Protein AF-A0AA85JUG8-F1 (afdb_monomer_lite)

Sequence (242 aa):
MSGLEALDYQYRSLQIYKMEQIIGRMNSRKSGIIHEFQTDPFLHYAFKGSVFVSWLEENIPTTDEEEAMHLANLFLFYGYIFRLTKSHRSCFQMNKNHWYRFQAPFYWISKISKPDDIDYAVYLMKRSFKKGGFDEDDPEERIFKELSKSLADKWKIIELQAAEQIHLERKRDEADRNILNLQEQAFWRIHRPPKKEKYKLTDPPPRHFSHKQVQIRQEQMRNKKLEKEKLLHGEQYFYLGY

InterPro domains:
  IPR000591 DEP domain [PF00610] (44-102)
  IPR000591 DEP domain [PS50186] (46-111)
  IPR036388 Winged helix-like DNA-binding domain superfamily [G3DSA:1.10.10.10] (5-109)
  IPR036390 Winged helix DNA-binding domain superfamily [SSF46785] (16-120)
  IPR040759 Regulator of G-protein signalling, DHEX domain [PF18148] (105-195)
  IPR047016 Regulator of G protein signaling 6/7/9/11 [PTHR45746] (12-222)
  IPR047017 Regulator of G-protein signalling 6/7/9/11, DHEX domain superfamily [G3DSA:1.10.1240.60] (111-210)

Structure (mmCIF, N/CA/C/O backbone):
data_AF-A0AA85JUG8-F1
#
_entry.id   AF-A0AA85JUG8-F1
#
loop_
_atom_site.group_PDB
_atom_site.id
_atom_site.type_symbol
_atom_site.label_atom_id
_atom_site.label_alt_id
_atom_site.label_comp_id
_atom_site.label_asym_id
_atom_site.label_entity_id
_atom_site.label_seq_id
_atom_site.pdbx_PDB_ins_code
_atom_site.Cartn_x
_atom_site.Cartn_y
_atom_site.Cartn_z
_atom_site.occupancy
_atom_site.B_iso_or_equiv
_atom_site.auth_seq_id
_atom_site.auth_comp_id
_atom_site.auth_asym_id
_atom_site.auth_atom_id
_atom_site.pdbx_PDB_model_num
ATOM 1 N N . MET A 1 1 ? 15.039 -26.037 8.879 1.00 51.75 1 MET A N 1
ATOM 2 C CA . MET A 1 1 ? 14.418 -24.931 9.633 1.00 51.75 1 MET A CA 1
ATOM 3 C C . MET A 1 1 ? 14.440 -25.305 11.100 1.00 51.75 1 MET A C 1
ATOM 5 O O . MET A 1 1 ? 14.013 -26.407 11.429 1.00 51.75 1 MET A O 1
ATOM 9 N N . SER A 1 2 ? 15.008 -24.461 11.954 1.00 64.75 2 SER A N 1
ATOM 10 C CA . SER A 1 2 ? 15.014 -24.696 13.405 1.00 64.75 2 SER A CA 1
ATOM 11 C C . SER A 1 2 ? 13.592 -24.584 13.981 1.00 64.75 2 SER A C 1
ATOM 13 O O . SER A 1 2 ? 12.718 -23.961 13.375 1.00 64.75 2 SER A O 1
ATOM 15 N N . GLY A 1 3 ? 13.337 -25.156 15.164 1.00 54.94 3 GLY A N 1
ATOM 16 C CA . GLY A 1 3 ? 12.014 -25.075 15.806 1.00 54.94 3 GLY A CA 1
ATOM 17 C C . GLY A 1 3 ? 11.530 -23.635 16.049 1.00 54.94 3 GLY A C 1
ATOM 18 O O . GLY A 1 3 ? 10.336 -23.362 15.956 1.00 54.94 3 GLY A O 1
ATOM 19 N N . LEU A 1 4 ? 12.455 -22.697 16.278 1.00 47.41 4 LEU A N 1
ATOM 20 C CA . LEU A 1 4 ? 12.167 -21.267 16.443 1.00 47.41 4 LEU A CA 1
ATOM 21 C C . LEU A 1 4 ? 11.740 -20.591 15.130 1.00 47.41 4 LEU A C 1
ATOM 23 O O . LEU A 1 4 ? 10.827 -19.769 15.141 1.00 47.41 4 LEU A O 1
ATOM 27 N N . GLU A 1 5 ? 12.344 -20.964 13.999 1.00 50.38 5 GLU A N 1
ATOM 28 C CA . GLU A 1 5 ? 11.964 -20.451 12.671 1.00 50.38 5 GLU A CA 1
ATOM 29 C C . GLU A 1 5 ? 10.575 -20.937 12.244 1.00 50.38 5 GLU A C 1
ATOM 31 O O . GLU A 1 5 ? 9.801 -20.178 11.663 1.00 50.38 5 GLU A O 1
ATOM 36 N N . ALA A 1 6 ? 10.235 -22.191 12.557 1.00 48.06 6 ALA A N 1
ATOM 37 C CA . ALA A 1 6 ? 8.914 -22.749 12.275 1.00 48.06 6 ALA A CA 1
ATOM 38 C C . ALA A 1 6 ? 7.812 -22.049 13.091 1.00 48.06 6 ALA A C 1
ATOM 40 O O . ALA A 1 6 ? 6.757 -21.709 12.552 1.00 48.06 6 ALA A O 1
ATOM 41 N N . LEU A 1 7 ? 8.083 -21.774 14.372 1.00 53.06 7 LEU A N 1
ATOM 42 C CA . LEU A 1 7 ? 7.195 -20.997 15.236 1.00 53.06 7 LEU A CA 1
ATOM 43 C C . LEU A 1 7 ? 7.017 -19.564 14.715 1.00 53.06 7 LEU A C 1
ATOM 45 O O . LEU A 1 7 ? 5.879 -19.118 14.587 1.00 53.06 7 LEU A O 1
ATOM 49 N N . ASP A 1 8 ? 8.096 -18.850 14.371 1.00 57.38 8 ASP A N 1
ATOM 50 C CA . ASP A 1 8 ? 8.002 -17.474 13.846 1.00 57.38 8 ASP A CA 1
ATOM 51 C C . ASP A 1 8 ? 7.179 -17.417 12.550 1.00 57.38 8 ASP A C 1
ATOM 53 O O . ASP A 1 8 ? 6.298 -16.567 12.404 1.00 57.38 8 ASP A O 1
ATOM 57 N N . TYR A 1 9 ? 7.379 -18.380 11.647 1.00 60.31 9 TYR A N 1
ATOM 58 C CA . TYR A 1 9 ? 6.596 -18.495 10.418 1.00 60.31 9 TYR A CA 1
ATOM 59 C C . TYR A 1 9 ? 5.101 -18.722 10.696 1.00 60.31 9 TYR A C 1
ATOM 61 O O . TYR A 1 9 ? 4.242 -18.050 10.116 1.00 60.31 9 TYR A O 1
ATOM 69 N N . GLN A 1 10 ? 4.774 -19.617 11.632 1.00 57.56 10 GLN A N 1
ATOM 70 C CA . GLN A 1 10 ? 3.394 -19.885 12.036 1.00 57.56 10 GLN A CA 1
ATOM 71 C C . GLN A 1 10 ? 2.733 -18.652 12.678 1.00 57.56 10 GLN A C 1
ATOM 73 O O . GLN A 1 10 ? 1.579 -18.339 12.372 1.00 57.56 10 GLN A O 1
ATOM 78 N N . TYR A 1 11 ? 3.454 -17.914 13.528 1.00 61.00 11 TYR A N 1
ATOM 79 C CA . TYR A 1 11 ? 2.946 -16.684 14.144 1.00 61.00 11 TYR A CA 1
ATOM 80 C C . TYR A 1 11 ? 2.722 -15.567 13.123 1.00 61.00 11 TYR A C 1
ATOM 82 O O . TYR A 1 11 ? 1.683 -14.906 13.186 1.00 61.00 11 TYR A O 1
ATOM 90 N N . ARG A 1 12 ? 3.635 -15.381 12.161 1.00 67.56 12 ARG A N 1
ATOM 91 C CA . ARG A 1 12 ? 3.451 -14.418 11.061 1.00 67.56 12 ARG A CA 1
ATOM 92 C C . ARG A 1 12 ? 2.228 -14.769 10.219 1.00 67.56 12 ARG A C 1
ATOM 94 O O . ARG A 1 12 ? 1.411 -13.894 9.954 1.00 67.56 12 ARG A O 1
ATOM 101 N N . SER A 1 13 ? 2.054 -16.044 9.873 1.00 74.38 13 SER A N 1
ATOM 102 C CA . SER A 1 13 ? 0.880 -16.525 9.132 1.00 74.38 13 SER A CA 1
ATOM 103 C C . SER A 1 13 ? -0.433 -16.229 9.873 1.00 74.38 13 SER A C 1
ATOM 105 O O . SER A 1 13 ? -1.369 -15.667 9.301 1.00 74.38 13 SER A O 1
ATOM 107 N N . LEU A 1 14 ? -0.484 -16.494 11.185 1.00 79.94 14 LEU A N 1
ATOM 108 C CA . LEU A 1 14 ? -1.666 -16.204 12.000 1.00 79.94 14 LEU A CA 1
ATOM 109 C C . LEU A 1 14 ? -1.941 -14.698 12.134 1.00 79.94 14 LEU A C 1
ATOM 111 O O . LEU A 1 14 ? -3.101 -14.282 12.127 1.00 79.94 14 LEU A O 1
ATOM 115 N N . GLN A 1 15 ? -0.898 -13.880 12.287 1.00 83.12 15 GLN A N 1
ATOM 116 C CA . GLN A 1 15 ? -1.026 -12.424 12.363 1.00 83.12 15 GLN A CA 1
ATOM 117 C C . GLN A 1 15 ? -1.603 -11.856 11.064 1.00 83.12 15 GLN A C 1
ATOM 119 O O . GLN A 1 15 ? -2.571 -11.099 11.119 1.00 83.12 15 GLN A O 1
ATOM 124 N N . ILE A 1 16 ? -1.048 -12.260 9.917 1.00 86.88 16 ILE A N 1
ATOM 125 C CA . ILE A 1 16 ? -1.515 -11.875 8.579 1.00 86.88 16 ILE A CA 1
ATOM 126 C C . ILE A 1 16 ? -2.995 -12.216 8.427 1.00 86.88 16 ILE A C 1
ATOM 128 O O . ILE A 1 16 ? -3.807 -11.331 8.163 1.00 86.88 16 ILE A O 1
ATOM 132 N N . TYR A 1 17 ? -3.364 -13.465 8.718 1.00 88.06 17 TYR A N 1
ATOM 133 C CA . TYR A 1 17 ? -4.751 -13.912 8.647 1.00 88.06 17 TYR A CA 1
ATOM 134 C C . TYR A 1 17 ? -5.687 -13.048 9.505 1.00 88.06 17 TYR A C 1
ATOM 136 O O . TYR A 1 17 ? -6.729 -12.599 9.034 1.00 88.06 17 TYR A O 1
ATOM 144 N N . LYS A 1 18 ? -5.315 -12.760 10.760 1.00 91.25 18 LYS A N 1
ATOM 145 C CA . LYS A 1 18 ? -6.135 -11.928 11.657 1.00 91.25 18 LYS A CA 1
ATOM 146 C C . LYS A 1 18 ? -6.302 -10.499 11.145 1.00 91.25 18 LYS A C 1
ATOM 148 O O . LYS A 1 18 ? -7.406 -9.965 11.225 1.00 91.25 18 LYS A O 1
ATOM 153 N N . MET A 1 19 ? -5.237 -9.885 10.630 1.00 93.75 19 MET A N 1
ATOM 154 C CA . MET A 1 19 ? -5.303 -8.534 10.067 1.00 93.75 19 MET A CA 1
ATOM 155 C C . MET A 1 19 ? -6.231 -8.487 8.850 1.00 93.75 19 MET A C 1
ATOM 157 O O . MET A 1 19 ? -7.082 -7.605 8.769 1.00 93.75 19 MET A O 1
ATOM 161 N N . GLU A 1 20 ? -6.148 -9.469 7.956 1.00 94.50 20 GLU A N 1
ATOM 162 C CA . GLU A 1 20 ? -7.023 -9.552 6.782 1.00 94.50 20 GLU A CA 1
ATOM 163 C C . GLU A 1 20 ? -8.495 -9.754 7.156 1.00 94.50 20 GLU A C 1
ATOM 165 O O . GLU A 1 20 ? -9.371 -9.121 6.569 1.00 94.50 20 GLU A O 1
ATOM 170 N N . GLN A 1 21 ? -8.788 -10.560 8.183 1.00 94.12 21 GLN A N 1
ATOM 171 C CA . GLN A 1 21 ? -10.153 -10.703 8.708 1.00 94.12 21 GLN A CA 1
ATOM 172 C C . GLN A 1 21 ? -10.697 -9.380 9.264 1.00 94.12 21 GLN A C 1
ATOM 174 O O . GLN A 1 21 ? -11.866 -9.049 9.053 1.00 94.12 21 GLN A O 1
ATOM 179 N N . ILE A 1 22 ? -9.859 -8.595 9.947 1.00 95.62 22 ILE A N 1
ATOM 180 C CA . ILE A 1 22 ? -10.236 -7.264 10.440 1.00 95.62 22 ILE A CA 1
ATOM 181 C C . ILE A 1 22 ? -10.543 -6.325 9.268 1.00 95.62 22 ILE A C 1
ATOM 183 O O . ILE A 1 22 ? -11.596 -5.693 9.270 1.00 95.62 22 ILE A O 1
ATOM 187 N N . ILE A 1 23 ? -9.693 -6.285 8.238 1.00 95.38 23 ILE A N 1
ATOM 188 C CA . ILE A 1 23 ? -9.939 -5.491 7.021 1.00 95.38 23 ILE A CA 1
ATOM 189 C C . ILE A 1 23 ? -11.222 -5.943 6.314 1.00 95.38 23 ILE A C 1
ATOM 191 O O . ILE A 1 23 ? -11.992 -5.113 5.829 1.00 95.38 23 ILE A O 1
ATOM 195 N N . GLY A 1 24 ? -11.502 -7.247 6.291 1.00 93.94 24 GLY A N 1
ATOM 196 C CA . GLY A 1 24 ? -12.763 -7.792 5.788 1.00 93.94 24 GLY A CA 1
ATOM 197 C C . GLY A 1 24 ? -13.976 -7.256 6.554 1.00 93.94 24 GLY A C 1
ATOM 198 O O . GLY A 1 24 ? -14.947 -6.817 5.939 1.00 93.94 24 GLY A O 1
ATOM 199 N N . ARG A 1 25 ? -13.903 -7.207 7.891 1.00 95.44 25 ARG A N 1
ATOM 200 C CA . ARG A 1 25 ? -14.948 -6.601 8.737 1.00 95.44 25 ARG A CA 1
ATOM 201 C C . ARG A 1 25 ? -15.085 -5.098 8.495 1.00 95.44 25 ARG A C 1
ATOM 203 O O . ARG A 1 25 ? -16.211 -4.613 8.427 1.00 95.44 25 ARG A O 1
ATOM 210 N N . MET A 1 26 ? -13.977 -4.382 8.321 1.00 95.12 26 MET A N 1
ATOM 211 C CA . MET A 1 26 ? -13.979 -2.945 8.027 1.00 95.12 26 MET A CA 1
ATOM 212 C C . MET A 1 26 ? -14.581 -2.612 6.654 1.00 95.12 26 MET A C 1
ATOM 214 O O . MET A 1 26 ? -15.142 -1.537 6.494 1.00 95.12 26 MET A O 1
ATOM 218 N N . ASN A 1 27 ? -14.521 -3.525 5.681 1.00 91.62 27 ASN A N 1
ATOM 219 C CA . ASN A 1 27 ? -15.162 -3.359 4.368 1.00 91.62 27 ASN A CA 1
ATOM 220 C C . ASN A 1 27 ? -16.636 -3.822 4.337 1.00 91.62 27 ASN A C 1
ATOM 222 O O . ASN A 1 27 ? -17.282 -3.791 3.286 1.00 91.62 27 ASN A O 1
ATOM 226 N N . SER A 1 28 ? -17.193 -4.273 5.467 1.00 91.81 28 SER A N 1
ATOM 227 C CA . SER A 1 28 ? -18.599 -4.679 5.563 1.00 91.81 28 SER A CA 1
ATOM 228 C C . SER A 1 28 ? -19.536 -3.498 5.310 1.00 91.81 28 SER A C 1
ATOM 230 O O . SER A 1 28 ? -19.463 -2.482 5.992 1.00 91.81 28 SER A O 1
ATOM 232 N N . ARG A 1 29 ? -20.520 -3.661 4.417 1.00 85.94 29 ARG A N 1
ATOM 233 C CA . ARG A 1 29 ? -21.542 -2.624 4.165 1.00 85.94 29 ARG A CA 1
ATOM 234 C C . ARG A 1 29 ? -22.438 -2.323 5.373 1.00 85.94 29 ARG A C 1
ATOM 236 O O . ARG A 1 29 ? -23.102 -1.297 5.380 1.00 85.94 29 ARG A O 1
ATOM 243 N N . LYS A 1 30 ? -22.515 -3.237 6.348 1.00 85.69 30 LYS A N 1
ATOM 244 C CA . LYS A 1 30 ? -23.415 -3.118 7.511 1.00 85.69 30 LYS A CA 1
ATOM 245 C C . LYS A 1 30 ? -22.718 -2.602 8.767 1.00 85.69 30 LYS A C 1
ATOM 247 O O . LYS A 1 30 ? -23.346 -1.929 9.568 1.00 85.69 30 LYS A O 1
ATOM 252 N N . SER A 1 31 ? -21.456 -2.976 8.958 1.00 88.12 31 SER A N 1
ATOM 253 C CA . SER A 1 31 ? -20.720 -2.779 10.218 1.00 88.12 31 SER A CA 1
ATOM 254 C C . SER A 1 31 ? -19.287 -2.284 10.005 1.00 88.12 31 SER A C 1
ATOM 256 O O . SER A 1 31 ? -18.474 -2.315 10.927 1.00 88.12 31 SER A O 1
ATOM 258 N N . GLY A 1 32 ? -18.931 -1.961 8.764 1.00 92.19 32 GLY A N 1
ATOM 259 C CA . GLY A 1 32 ? -17.603 -1.509 8.388 1.00 92.19 32 GLY A CA 1
ATOM 260 C C . GLY A 1 32 ? -17.419 -0.012 8.595 1.00 92.19 32 GLY A C 1
ATOM 261 O O . GLY A 1 32 ? -18.232 0.659 9.229 1.00 92.19 32 GLY A O 1
ATOM 262 N N . ILE A 1 33 ? -16.336 0.512 8.034 1.00 93.88 33 ILE A N 1
ATOM 263 C CA . ILE A 1 33 ? -16.068 1.943 8.020 1.00 93.88 33 ILE A CA 1
ATOM 264 C C . ILE A 1 33 ? -17.098 2.639 7.130 1.00 93.88 33 ILE A C 1
ATOM 266 O O . ILE A 1 33 ? -17.300 2.275 5.971 1.00 93.88 33 ILE A O 1
ATOM 270 N N . ILE A 1 34 ? -17.731 3.671 7.680 1.00 90.06 34 ILE A N 1
ATOM 271 C CA . ILE A 1 34 ? -18.634 4.538 6.930 1.00 90.06 34 ILE A CA 1
ATOM 272 C C . ILE A 1 34 ? -17.786 5.568 6.187 1.00 90.06 34 ILE A C 1
ATOM 274 O O . ILE A 1 34 ? -17.025 6.326 6.789 1.00 90.06 34 ILE A O 1
ATOM 278 N N . HIS A 1 35 ? -17.923 5.594 4.865 1.00 90.69 35 HIS A N 1
ATOM 279 C CA . HIS A 1 35 ? -17.258 6.579 4.026 1.00 90.69 35 HIS A CA 1
ATOM 280 C C . HIS A 1 35 ? -18.138 7.819 3.884 1.00 90.69 35 HIS A C 1
ATOM 282 O O . HIS A 1 35 ? -19.256 7.744 3.375 1.00 90.69 35 HIS A O 1
ATOM 288 N N . GLU A 1 36 ? -17.622 8.963 4.331 1.00 89.19 36 GLU A N 1
ATOM 289 C CA . GLU A 1 36 ? -18.252 10.260 4.093 1.00 89.19 36 GLU A CA 1
ATOM 290 C C . GLU A 1 36 ? -18.298 10.542 2.584 1.00 89.19 36 GLU A C 1
ATOM 292 O O . GLU A 1 36 ? -17.324 10.291 1.870 1.00 89.19 36 GLU A O 1
ATOM 297 N N . PHE A 1 37 ? -19.407 11.104 2.099 1.00 91.56 37 PHE A N 1
ATOM 298 C CA . PHE A 1 37 ? -19.468 11.607 0.730 1.00 91.56 37 PHE A CA 1
ATOM 299 C C . PHE A 1 37 ? -18.427 12.715 0.536 1.00 91.56 37 PHE A C 1
ATOM 301 O O . PHE A 1 37 ? -18.309 13.616 1.367 1.00 91.56 37 PHE A O 1
ATOM 308 N N . GLN A 1 38 ? -17.684 12.646 -0.566 1.00 93.25 38 GLN A N 1
ATOM 309 C CA . GLN A 1 38 ? -16.694 13.645 -0.955 1.00 93.25 38 GLN A CA 1
ATOM 310 C C . GLN A 1 38 ? -16.999 14.098 -2.376 1.00 93.25 38 GLN A C 1
ATOM 312 O O . GLN A 1 38 ? -17.367 13.284 -3.216 1.00 93.25 38 GLN A O 1
ATOM 317 N N . THR A 1 39 ? -16.842 15.392 -2.641 1.00 94.12 39 THR A N 1
ATOM 318 C CA . THR A 1 39 ? -17.022 15.954 -3.986 1.00 94.12 39 THR A CA 1
ATOM 319 C C . THR A 1 39 ? -15.860 15.618 -4.913 1.00 94.12 39 THR A C 1
ATOM 321 O O . THR A 1 39 ? -16.053 15.533 -6.121 1.00 94.12 39 THR A O 1
ATOM 324 N N . ASP A 1 40 ? -14.662 15.434 -4.354 1.00 93.38 40 ASP A N 1
ATOM 325 C CA . ASP A 1 40 ? -13.468 15.030 -5.089 1.00 93.38 40 ASP A CA 1
ATOM 326 C C . ASP A 1 40 ? -13.459 13.502 -5.310 1.00 93.38 40 ASP A C 1
ATOM 328 O O . ASP A 1 40 ? -13.361 12.748 -4.329 1.00 93.38 40 ASP A O 1
ATOM 332 N N . PRO A 1 41 ? -13.486 13.019 -6.571 1.00 92.56 41 PRO A N 1
ATOM 333 C CA . PRO A 1 41 ? -13.406 11.593 -6.882 1.00 92.56 41 PRO A CA 1
ATOM 334 C C . PRO A 1 41 ? -12.164 10.898 -6.317 1.00 92.56 41 PRO A C 1
ATOM 336 O O . PRO A 1 41 ? -12.199 9.712 -5.970 1.00 92.56 41 PRO A O 1
ATOM 339 N N . PHE A 1 42 ? -11.064 11.634 -6.147 1.00 93.62 42 PHE A N 1
ATOM 340 C CA . PHE A 1 42 ? -9.842 11.123 -5.537 1.00 93.62 42 PHE A CA 1
ATOM 341 C C . PHE A 1 42 ? -10.020 10.765 -4.050 1.00 93.62 42 PHE A C 1
ATOM 343 O O . PHE A 1 42 ? -9.271 9.942 -3.515 1.00 93.62 42 PHE A O 1
ATOM 350 N N . LEU A 1 43 ? -11.050 11.280 -3.376 1.00 94.50 43 LEU A N 1
ATOM 351 C CA . LEU A 1 43 ? -11.370 10.959 -1.982 1.00 94.50 43 LEU A CA 1
ATOM 352 C C . LEU A 1 43 ? -12.548 9.984 -1.826 1.00 94.50 43 LEU A C 1
ATOM 354 O O . LEU A 1 43 ? -12.872 9.600 -0.702 1.00 94.50 43 LEU A O 1
ATOM 358 N N . HIS A 1 44 ? -13.152 9.507 -2.918 1.00 93.81 44 HIS A N 1
ATOM 359 C CA . HIS A 1 44 ? -14.168 8.453 -2.845 1.00 93.81 44 HIS A CA 1
ATOM 360 C C . HIS A 1 44 ? -13.620 7.198 -2.149 1.00 93.81 44 HIS A C 1
ATOM 362 O O . HIS A 1 44 ? -12.517 6.748 -2.443 1.00 93.81 44 HIS A O 1
ATOM 368 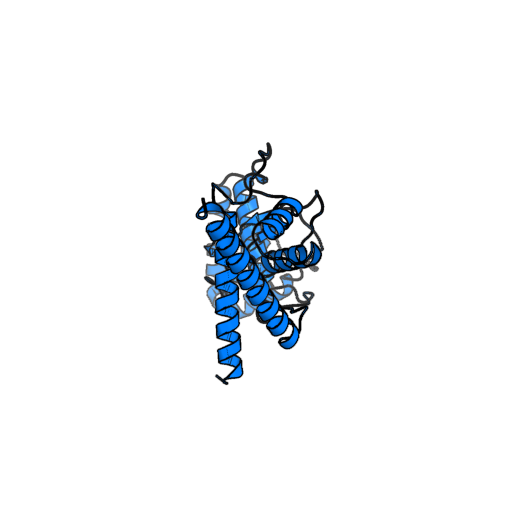N N . TYR A 1 45 ? -14.373 6.611 -1.217 1.00 92.56 45 TYR A N 1
ATOM 369 C CA . TYR A 1 45 ? -13.924 5.461 -0.410 1.00 92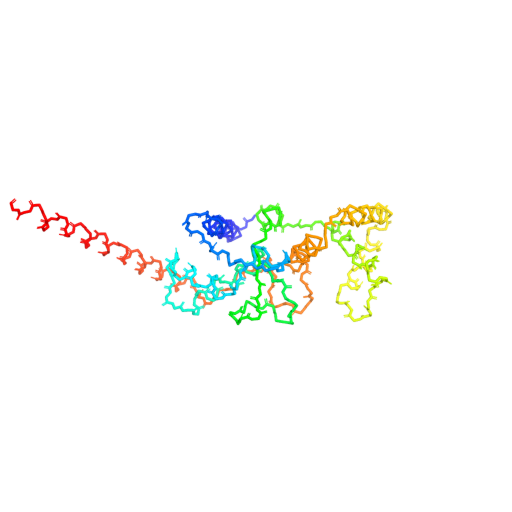.56 45 TYR A CA 1
ATOM 370 C C . TYR A 1 45 ? -12.641 5.701 0.411 1.00 92.56 45 TYR A C 1
ATOM 372 O O . TYR A 1 45 ? -12.049 4.757 0.939 1.00 92.56 45 TYR A O 1
ATOM 380 N N . ALA A 1 46 ? -12.192 6.951 0.548 1.00 95.06 46 ALA A N 1
ATOM 381 C CA . ALA A 1 46 ? -11.176 7.306 1.522 1.00 95.06 46 ALA A CA 1
ATOM 382 C C . ALA A 1 46 ? -11.805 7.455 2.912 1.00 95.06 46 ALA A C 1
ATOM 384 O O . ALA A 1 46 ? -13.018 7.609 3.066 1.00 95.06 46 ALA A O 1
ATOM 385 N N . PHE A 1 47 ? -10.971 7.392 3.940 1.00 95.06 47 PHE A N 1
ATOM 386 C CA . PHE A 1 47 ? -11.362 7.643 5.321 1.00 95.06 47 PHE A CA 1
ATOM 387 C C . PHE A 1 47 ? -10.264 8.415 6.049 1.00 95.06 47 PHE A C 1
ATOM 389 O O . PHE A 1 47 ? -9.081 8.351 5.697 1.00 95.06 47 PHE A O 1
ATOM 396 N N . LYS A 1 48 ? -10.660 9.174 7.070 1.00 94.06 48 LYS A N 1
ATOM 397 C CA . LYS A 1 48 ? -9.730 9.897 7.943 1.00 94.06 48 LYS A CA 1
ATOM 398 C C . LYS A 1 48 ? -9.131 8.945 8.972 1.00 94.06 48 LYS A C 1
ATOM 400 O O . LYS A 1 48 ? -9.745 7.941 9.332 1.00 94.06 48 LYS A O 1
ATOM 405 N N . GLY A 1 49 ? -7.956 9.296 9.493 1.00 93.44 49 GLY A N 1
ATOM 406 C CA . GLY A 1 49 ? -7.288 8.485 10.512 1.00 93.44 49 GLY A CA 1
ATOM 407 C C . GLY A 1 49 ? -8.137 8.271 11.773 1.00 93.44 49 GLY A C 1
ATOM 408 O O . GLY A 1 49 ? -8.186 7.159 12.285 1.00 93.44 49 GLY A O 1
ATOM 409 N N . SER A 1 50 ? -8.873 9.296 12.214 1.00 93.81 50 SER A N 1
ATOM 410 C CA . SER A 1 50 ? -9.769 9.201 13.375 1.00 93.81 50 SER A CA 1
ATOM 411 C C . SER A 1 50 ? -10.865 8.149 13.198 1.00 93.81 50 SER A C 1
ATOM 413 O O . SER A 1 50 ? -11.101 7.366 14.105 1.00 93.81 50 SER A O 1
ATOM 415 N N . VAL A 1 51 ? -11.477 8.063 12.011 1.00 94.38 51 VAL A N 1
ATOM 416 C CA . VAL A 1 51 ? -12.532 7.074 11.719 1.00 94.38 51 VAL A CA 1
ATOM 417 C C . VAL A 1 51 ? -11.992 5.648 11.834 1.00 94.38 51 VAL A C 1
ATOM 419 O O . VAL A 1 51 ? -12.663 4.761 12.352 1.00 94.38 51 VAL A O 1
ATOM 422 N N . PHE A 1 52 ? -10.759 5.427 11.374 1.00 95.00 52 PHE A N 1
ATOM 423 C CA . PHE A 1 52 ? -10.107 4.124 11.466 1.00 95.00 52 PHE A CA 1
ATOM 424 C C . PHE A 1 52 ? -9.822 3.723 12.919 1.00 95.00 52 PHE A C 1
ATOM 426 O O . PHE A 1 52 ? -10.064 2.579 13.294 1.00 95.00 52 PHE A O 1
ATOM 433 N N . VAL A 1 53 ? -9.327 4.662 13.732 1.00 94.94 53 VAL A N 1
ATOM 434 C CA . VAL A 1 53 ? -9.021 4.435 15.154 1.00 94.94 53 VAL A CA 1
ATOM 435 C C . VAL A 1 53 ? -10.296 4.168 15.948 1.00 94.94 53 VAL A C 1
ATOM 437 O O . VAL A 1 53 ? -10.364 3.144 16.618 1.00 94.94 53 VAL A O 1
ATOM 440 N N . SER A 1 54 ? -11.336 4.989 15.788 1.00 94.06 54 SER A N 1
ATOM 441 C CA . SER A 1 54 ? -12.615 4.773 16.476 1.00 94.06 54 SER A CA 1
ATOM 442 C C . SER A 1 54 ? -13.239 3.424 16.115 1.00 94.06 54 SER A C 1
ATOM 444 O O . SER A 1 54 ? -13.691 2.696 16.994 1.00 94.06 54 SER A O 1
ATOM 446 N N . TRP A 1 55 ? -13.180 3.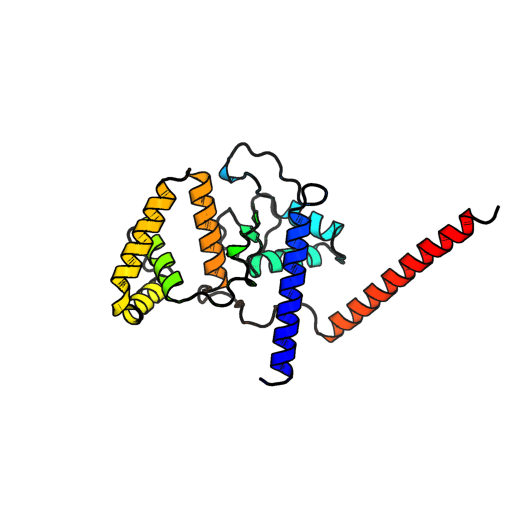015 14.839 1.00 95.50 55 TRP A N 1
ATOM 447 C CA . TRP A 1 55 ? -13.663 1.686 14.455 1.00 95.50 55 TRP A CA 1
ATOM 448 C C . TRP A 1 55 ? -12.886 0.573 15.170 1.00 95.50 55 TRP A C 1
ATOM 450 O O . TRP A 1 55 ? -13.491 -0.412 15.598 1.00 95.50 55 TRP A O 1
ATOM 460 N N . LEU A 1 56 ? -11.559 0.708 15.305 1.00 95.31 56 LEU A N 1
ATOM 461 C CA . LEU A 1 56 ? -10.732 -0.257 16.034 1.00 95.31 56 LEU A CA 1
ATOM 462 C C . LEU A 1 56 ? -11.144 -0.342 17.507 1.00 95.31 56 LEU A C 1
ATOM 464 O O . LEU A 1 56 ? -11.319 -1.455 17.988 1.00 95.31 56 LEU A O 1
ATOM 468 N N . GLU A 1 57 ? -11.338 0.786 18.187 1.00 94.38 57 GLU A N 1
ATOM 469 C CA . GLU A 1 57 ? -11.749 0.831 19.601 1.00 94.38 57 GLU A CA 1
ATOM 470 C C . GLU A 1 57 ? -13.121 0.184 19.834 1.00 94.38 57 GLU A C 1
ATOM 472 O O . GLU A 1 57 ? -13.332 -0.521 20.820 1.00 94.38 57 GLU A O 1
ATOM 477 N N . GLU A 1 58 ? -14.053 0.366 18.900 1.00 93.19 58 GLU A N 1
ATOM 478 C CA . GLU A 1 58 ? -15.403 -0.196 18.993 1.00 93.19 58 GLU A CA 1
ATOM 479 C C . GLU A 1 58 ? -15.455 -1.702 18.680 1.00 93.19 58 GLU A C 1
ATOM 481 O O . GLU A 1 58 ? -16.311 -2.426 19.196 1.00 93.19 58 GLU A O 1
ATOM 486 N N . ASN A 1 59 ? -14.567 -2.201 17.812 1.00 93.69 59 ASN A N 1
ATOM 487 C CA . ASN A 1 59 ? -14.674 -3.549 17.231 1.00 93.69 59 ASN A CA 1
ATOM 488 C C . ASN A 1 59 ? -13.572 -4.520 17.656 1.00 93.69 59 ASN A C 1
ATOM 490 O O . ASN A 1 59 ? -13.691 -5.732 17.399 1.00 93.69 59 ASN A O 1
ATOM 494 N N . ILE A 1 60 ? -12.502 -4.005 18.253 1.00 91.94 60 ILE A N 1
ATOM 495 C CA . ILE A 1 60 ? -11.348 -4.752 18.735 1.00 91.94 60 ILE A CA 1
ATOM 496 C C . ILE A 1 60 ? -11.135 -4.380 20.202 1.00 91.94 60 ILE A C 1
ATOM 498 O O . ILE A 1 60 ? -11.193 -3.210 20.551 1.00 91.94 60 ILE A O 1
ATOM 502 N N . PRO A 1 61 ? -10.875 -5.359 21.080 1.00 87.12 61 PRO A N 1
ATOM 503 C CA . PRO A 1 61 ? -10.601 -5.090 22.485 1.00 87.12 61 PRO A CA 1
ATOM 504 C C . PRO A 1 61 ? -9.237 -4.402 22.649 1.00 87.12 61 PRO A C 1
ATOM 506 O O . PRO A 1 61 ? -8.222 -5.071 22.852 1.00 87.12 61 PRO A O 1
ATOM 509 N N . THR A 1 62 ? -9.223 -3.078 22.535 1.00 87.88 62 THR A N 1
ATOM 510 C CA . THR A 1 62 ? -8.107 -2.198 22.892 1.00 87.88 62 THR A CA 1
ATOM 511 C C . THR A 1 62 ? -8.294 -1.672 24.315 1.00 87.88 62 THR A C 1
ATOM 513 O O . THR A 1 62 ? -9.389 -1.691 24.877 1.00 87.88 62 THR A O 1
ATOM 516 N N . THR A 1 63 ? -7.196 -1.265 24.941 1.00 85.25 63 THR A N 1
ATOM 517 C CA . THR A 1 63 ? -7.153 -0.786 26.329 1.00 85.25 63 THR A CA 1
ATOM 518 C C . THR A 1 63 ? -7.290 0.731 26.393 1.00 85.25 63 THR A C 1
ATOM 520 O O . THR A 1 63 ? -7.912 1.244 27.318 1.00 85.25 63 THR A O 1
ATOM 523 N N . ASP A 1 64 ? -6.721 1.423 25.409 1.00 86.44 64 ASP A N 1
ATOM 524 C CA . ASP A 1 64 ? -6.691 2.875 25.268 1.00 86.44 64 ASP A CA 1
ATOM 525 C C . ASP A 1 64 ? -6.511 3.270 23.784 1.00 86.44 64 ASP A C 1
ATOM 527 O O . ASP A 1 64 ? -6.303 2.414 22.911 1.00 86.44 64 ASP A O 1
ATOM 531 N N . GLU A 1 65 ? -6.590 4.577 23.510 1.00 90.31 65 GLU A N 1
ATOM 532 C CA . GLU A 1 65 ? -6.391 5.157 22.173 1.00 90.31 65 GLU A CA 1
ATOM 533 C C . GLU A 1 65 ? -4.977 4.875 21.640 1.00 90.31 65 GLU A C 1
ATOM 535 O O . GLU A 1 65 ? -4.790 4.670 20.439 1.00 90.31 65 GLU A O 1
ATOM 540 N N . GLU A 1 66 ? -3.965 4.804 22.515 1.00 90.00 66 GLU A N 1
ATOM 541 C CA . GLU A 1 66 ? -2.584 4.524 22.112 1.00 90.00 66 GLU A CA 1
ATOM 542 C C . GLU A 1 66 ? -2.438 3.108 21.538 1.00 90.00 66 GLU A C 1
ATOM 544 O O . GLU A 1 66 ? -1.760 2.914 20.522 1.00 90.00 66 GLU A O 1
ATOM 549 N N . GLU A 1 67 ? -3.111 2.115 22.122 1.00 90.25 67 GLU A N 1
ATOM 550 C CA . GLU A 1 67 ? -3.152 0.748 21.603 1.00 90.25 67 GLU A CA 1
ATOM 551 C C . GLU A 1 67 ? -3.871 0.685 20.247 1.00 90.25 67 GLU A C 1
ATOM 553 O O . GLU A 1 67 ? -3.378 0.034 19.318 1.00 90.25 67 GLU A O 1
ATOM 558 N N . ALA A 1 68 ? -4.984 1.405 20.083 1.00 93.12 68 ALA A N 1
ATOM 559 C CA . ALA A 1 68 ? -5.692 1.495 18.804 1.00 93.12 68 ALA A CA 1
ATOM 560 C C . ALA A 1 68 ? -4.847 2.202 17.726 1.00 93.12 68 ALA A C 1
ATOM 562 O O . ALA A 1 68 ? -4.735 1.723 16.592 1.00 93.12 68 ALA A O 1
ATOM 563 N N . MET A 1 69 ? -4.167 3.289 18.085 1.00 93.62 69 MET A N 1
ATOM 564 C CA . MET A 1 69 ? -3.213 3.999 17.231 1.00 93.62 69 MET A CA 1
ATOM 565 C C . MET A 1 69 ? -2.028 3.119 16.832 1.00 93.62 69 MET A C 1
ATOM 567 O O . MET A 1 69 ? -1.588 3.150 15.677 1.00 93.62 69 MET A O 1
ATOM 571 N N . HIS A 1 70 ? -1.523 2.299 17.753 1.00 90.50 70 HIS A N 1
ATOM 572 C CA . HIS A 1 70 ? -0.476 1.334 17.451 1.00 90.50 70 HIS A CA 1
ATOM 573 C C . HIS A 1 70 ? -0.958 0.288 16.438 1.00 90.50 70 HIS A C 1
ATOM 575 O O . HIS A 1 70 ? -0.264 0.037 15.449 1.00 90.50 70 HIS A O 1
ATOM 581 N N . LEU A 1 71 ? -2.164 -0.267 16.612 1.00 93.31 71 LEU A N 1
ATOM 582 C CA . LEU A 1 71 ? -2.770 -1.172 15.630 1.00 93.31 71 LEU A CA 1
ATOM 583 C C . LEU A 1 71 ? -2.909 -0.498 14.260 1.00 93.31 71 LEU A C 1
ATOM 585 O O . LEU A 1 71 ? -2.520 -1.088 13.251 1.00 93.31 71 LEU A O 1
ATOM 589 N N . ALA A 1 72 ? -3.387 0.747 14.205 1.00 95.12 72 ALA A N 1
ATOM 590 C CA . ALA A 1 72 ? -3.487 1.508 12.961 1.00 95.12 72 ALA A CA 1
ATOM 591 C C . ALA A 1 72 ? -2.128 1.692 12.271 1.00 95.12 72 ALA A C 1
ATOM 593 O O . ALA A 1 72 ? -2.012 1.537 11.051 1.00 95.12 72 ALA A O 1
ATOM 594 N N . ASN A 1 73 ? -1.075 1.937 13.050 1.00 92.75 73 ASN A N 1
ATOM 595 C CA . ASN A 1 73 ? 0.287 1.990 12.536 1.00 92.75 73 ASN A CA 1
ATOM 596 C C . ASN A 1 73 ? 0.753 0.643 11.966 1.00 92.75 73 ASN A C 1
ATOM 598 O O . ASN A 1 73 ? 1.417 0.631 10.931 1.00 92.75 73 ASN A O 1
ATOM 602 N N . LEU A 1 74 ? 0.372 -0.483 12.576 1.00 91.62 74 LEU A N 1
ATOM 603 C CA . LEU A 1 74 ? 0.652 -1.811 12.023 1.00 91.62 74 LEU A CA 1
ATOM 604 C C . LEU A 1 74 ? -0.093 -2.042 10.700 1.00 91.62 74 LEU A C 1
ATOM 606 O O . LEU A 1 74 ? 0.514 -2.536 9.755 1.00 91.62 74 LEU A O 1
ATOM 610 N N . PHE A 1 75 ? -1.366 -1.651 10.579 1.00 94.56 75 PHE A N 1
ATOM 611 C CA . PHE A 1 75 ? -2.102 -1.767 9.308 1.00 94.56 75 PHE A CA 1
ATOM 612 C C . PHE A 1 75 ? -1.450 -0.971 8.173 1.00 94.56 75 PHE A C 1
ATOM 614 O O . PHE A 1 75 ? -1.402 -1.460 7.042 1.00 94.56 75 PHE A O 1
ATOM 621 N N . LEU A 1 76 ? -0.921 0.221 8.469 1.00 92.88 76 LEU A N 1
ATOM 622 C CA . LEU A 1 76 ? -0.157 1.018 7.507 1.00 92.88 76 LEU A CA 1
ATOM 623 C C . LEU A 1 76 ? 1.184 0.355 7.165 1.00 92.88 76 LEU A C 1
ATOM 625 O O . LEU A 1 76 ? 1.531 0.245 5.994 1.00 92.88 76 LEU A O 1
ATOM 629 N N . PHE A 1 77 ? 1.919 -0.112 8.177 1.00 88.44 77 PHE A N 1
ATOM 630 C CA . PHE A 1 77 ? 3.228 -0.748 8.011 1.00 88.44 77 PHE A CA 1
ATOM 631 C C . PHE A 1 77 ? 3.161 -2.036 7.177 1.00 88.44 77 PHE A C 1
ATOM 633 O O . PHE A 1 77 ? 3.998 -2.253 6.308 1.00 88.44 77 PHE A O 1
ATOM 640 N N . TYR A 1 78 ? 2.145 -2.871 7.404 1.00 89.38 78 TYR A N 1
ATOM 641 C CA . TYR A 1 78 ? 1.923 -4.104 6.643 1.00 89.38 78 TYR A CA 1
ATOM 642 C C . TYR A 1 78 ? 1.200 -3.883 5.306 1.00 89.38 78 TYR A C 1
ATOM 644 O O . TYR A 1 78 ? 0.975 -4.843 4.573 1.00 89.38 78 TYR A O 1
ATOM 652 N N . GLY A 1 79 ? 0.837 -2.641 4.975 1.00 92.19 79 GLY A N 1
ATOM 653 C CA . GLY A 1 79 ? 0.303 -2.290 3.660 1.00 92.19 79 GLY A CA 1
ATOM 654 C C . GLY A 1 79 ? -1.147 -2.637 3.421 1.00 92.19 79 GLY A C 1
ATOM 655 O O . GLY A 1 79 ? -1.563 -2.675 2.271 1.00 92.19 79 GLY A O 1
ATOM 656 N N . TYR A 1 80 ? -1.933 -2.867 4.467 1.00 95.56 80 TYR A N 1
ATOM 657 C CA . TYR A 1 80 ? -3.378 -3.055 4.320 1.00 95.56 80 TYR A CA 1
ATOM 658 C C . TYR A 1 80 ? -4.116 -1.738 4.096 1.00 95.56 80 TYR A C 1
ATOM 660 O O . TYR A 1 80 ? -5.208 -1.722 3.527 1.00 95.56 80 TYR A O 1
ATOM 668 N N . ILE A 1 81 ? -3.514 -0.634 4.530 1.00 96.38 81 ILE A N 1
ATOM 669 C CA . ILE A 1 81 ? -3.960 0.721 4.230 1.00 96.38 81 ILE A CA 1
ATOM 670 C C . ILE A 1 81 ? -2.789 1.524 3.678 1.00 96.38 81 ILE A C 1
ATOM 672 O O . ILE A 1 81 ? -1.632 1.260 4.001 1.00 96.38 81 ILE A O 1
ATOM 676 N N . PHE A 1 82 ? -3.084 2.537 2.874 1.00 95.25 82 PHE A N 1
ATOM 677 C CA . PHE A 1 82 ? -2.091 3.488 2.389 1.00 95.25 82 PHE A CA 1
ATOM 678 C C . PHE A 1 82 ? -2.632 4.910 2.462 1.00 95.25 82 PHE A C 1
ATOM 680 O O . PHE A 1 82 ? -3.841 5.145 2.461 1.00 95.25 82 PHE A O 1
ATOM 687 N N . ARG A 1 83 ? -1.717 5.873 2.563 1.00 94.31 83 ARG A N 1
ATOM 688 C CA . ARG A 1 83 ? -2.048 7.293 2.679 1.00 94.31 83 ARG A CA 1
ATOM 689 C C . ARG A 1 83 ? -2.184 7.930 1.298 1.00 94.31 83 ARG A C 1
ATOM 691 O O . ARG A 1 83 ? -1.342 7.701 0.434 1.00 94.31 83 ARG A O 1
ATOM 698 N N . LEU A 1 84 ? -3.195 8.780 1.130 1.00 93.44 84 LEU A N 1
ATOM 699 C CA . LEU A 1 84 ? -3.407 9.559 -0.093 1.00 93.44 84 LEU A CA 1
ATOM 700 C C . LEU A 1 84 ? -2.620 10.874 -0.115 1.00 93.44 84 LEU A C 1
ATOM 702 O O . LEU A 1 84 ? -2.188 11.328 -1.170 1.00 93.44 84 LEU A O 1
ATOM 706 N N . THR A 1 85 ? -2.403 11.488 1.050 1.00 84.94 85 THR A N 1
ATOM 707 C CA . THR A 1 85 ? -1.623 12.724 1.169 1.00 84.94 85 THR A CA 1
ATOM 708 C C . THR A 1 85 ? -0.128 12.450 1.319 1.00 84.94 85 THR A C 1
ATOM 710 O O . THR A 1 85 ? 0.298 11.572 2.076 1.00 84.94 85 THR A O 1
ATOM 713 N N . LYS A 1 86 ? 0.700 13.233 0.615 1.00 77.56 86 LYS A N 1
ATOM 714 C CA . LYS A 1 86 ? 2.158 13.191 0.788 1.00 77.56 86 LYS A CA 1
ATOM 715 C C . LYS A 1 86 ? 2.516 13.590 2.221 1.00 77.56 86 LYS A C 1
ATOM 717 O O . LYS A 1 86 ? 1.980 14.549 2.768 1.00 77.56 86 LYS A O 1
ATOM 722 N N . SER A 1 87 ? 3.430 12.849 2.830 1.00 76.44 87 SER A N 1
ATOM 723 C CA . SER A 1 87 ? 3.976 13.161 4.146 1.00 76.44 87 SER A CA 1
ATOM 724 C C . SER A 1 87 ? 5.360 12.547 4.263 1.00 76.44 87 SER A C 1
ATOM 726 O O . SER A 1 87 ? 5.586 11.430 3.800 1.00 76.44 87 SER A O 1
ATOM 728 N N . HIS A 1 88 ? 6.271 13.271 4.906 1.00 72.19 88 HIS A N 1
ATOM 729 C CA . HIS A 1 88 ? 7.605 12.768 5.228 1.00 72.19 88 HIS A CA 1
ATOM 730 C C . HIS A 1 88 ? 7.591 11.772 6.399 1.00 72.19 88 HIS A C 1
ATOM 732 O O . HIS A 1 88 ? 8.597 11.119 6.661 1.00 72.19 88 HIS A O 1
ATOM 738 N N . ARG A 1 89 ? 6.465 11.648 7.118 1.00 76.69 89 ARG A N 1
ATOM 739 C CA . ARG A 1 89 ? 6.325 10.721 8.247 1.00 76.69 89 ARG A CA 1
ATOM 740 C C . ARG A 1 89 ? 5.873 9.346 7.763 1.00 76.69 89 ARG A C 1
ATOM 742 O O . ARG A 1 89 ? 4.828 9.231 7.119 1.00 76.69 89 ARG A O 1
ATOM 749 N N . SER A 1 90 ? 6.615 8.310 8.141 1.00 77.62 90 SER A N 1
ATOM 750 C CA . SER A 1 90 ? 6.283 6.911 7.841 1.00 77.62 90 SER A CA 1
ATOM 751 C C . SER A 1 90 ? 5.186 6.333 8.742 1.00 77.62 90 SER A C 1
ATOM 753 O O . SER A 1 90 ? 4.497 5.404 8.337 1.00 77.62 90 SER A O 1
ATOM 755 N N . CYS A 1 91 ? 4.982 6.888 9.940 1.00 86.25 91 CYS A N 1
ATOM 756 C CA . CYS A 1 91 ? 3.981 6.398 10.888 1.00 86.25 91 CYS A CA 1
ATOM 757 C C . CYS A 1 91 ? 2.564 6.892 10.578 1.00 86.25 91 CYS A C 1
ATOM 759 O O . CYS A 1 91 ? 2.382 7.945 9.959 1.00 86.25 91 CYS A O 1
ATOM 761 N N . PHE A 1 92 ? 1.557 6.152 11.048 1.00 91.19 92 PHE A N 1
ATOM 762 C CA . PHE A 1 92 ? 0.147 6.541 10.979 1.00 91.19 92 PHE A CA 1
ATOM 763 C C . PHE A 1 92 ? -0.103 7.861 11.720 1.00 91.19 92 PHE A C 1
ATOM 765 O O . PHE A 1 92 ? 0.581 8.198 12.686 1.00 91.19 92 PHE A O 1
ATOM 772 N N . GLN A 1 93 ? -1.059 8.645 11.229 1.00 90.31 93 GLN A N 1
ATOM 773 C CA . GLN A 1 93 ? -1.399 9.966 11.756 1.00 90.31 93 GLN A CA 1
ATOM 774 C C . GLN A 1 93 ? -2.919 10.113 11.819 1.00 90.31 93 GLN A C 1
ATOM 776 O O . GLN A 1 93 ? -3.585 9.939 10.796 1.00 90.31 93 GLN A O 1
ATOM 781 N N . MET A 1 94 ? -3.430 10.491 12.992 1.00 88.06 94 MET A N 1
ATOM 782 C CA . MET A 1 94 ? -4.862 10.680 13.254 1.00 88.06 94 MET A CA 1
ATOM 783 C C . MET A 1 94 ? -5.378 12.083 12.901 1.00 88.06 94 MET A C 1
ATOM 785 O O . MET A 1 94 ? -6.581 12.331 12.922 1.00 88.06 94 MET A O 1
ATOM 789 N N . ASN A 1 95 ? -4.485 13.022 12.573 1.00 83.62 95 ASN A N 1
ATOM 790 C CA . ASN A 1 95 ? -4.884 14.395 12.277 1.00 83.62 95 ASN A CA 1
ATOM 791 C C . ASN A 1 95 ? -5.862 14.473 11.079 1.00 83.62 95 ASN A C 1
ATOM 793 O O . ASN A 1 95 ? -5.884 13.611 10.198 1.00 83.62 95 ASN A O 1
ATOM 797 N N . LYS A 1 96 ? -6.655 15.552 11.030 1.00 78.38 96 LYS A N 1
ATOM 798 C CA . LYS A 1 96 ? -7.710 15.758 10.019 1.00 78.38 96 LYS A CA 1
ATOM 799 C C . LYS A 1 96 ? -7.185 15.924 8.583 1.00 78.38 96 LYS A C 1
ATOM 801 O O . LYS A 1 96 ? -7.981 15.926 7.650 1.00 78.38 96 LYS A O 1
ATOM 806 N N . ASN A 1 97 ? -5.869 16.043 8.402 1.00 84.56 97 ASN A N 1
ATOM 807 C CA . ASN A 1 97 ? -5.235 16.349 7.119 1.00 84.56 97 ASN A CA 1
ATOM 808 C C . ASN A 1 97 ? -4.773 15.085 6.373 1.00 84.56 97 ASN A C 1
ATOM 810 O O . ASN A 1 97 ? -4.290 15.172 5.240 1.00 84.56 97 ASN A O 1
ATOM 814 N N . HIS A 1 98 ? -4.886 13.905 6.990 1.00 89.38 98 HIS A N 1
ATOM 815 C CA . HIS A 1 98 ? -4.480 12.648 6.372 1.00 89.38 98 HIS A CA 1
ATOM 816 C C . HIS A 1 98 ? -5.671 11.753 6.044 1.00 89.38 98 HIS A C 1
ATOM 818 O O . HIS A 1 98 ? -6.403 11.293 6.919 1.00 89.38 98 HIS A O 1
ATOM 824 N N . TRP A 1 99 ? -5.787 11.475 4.747 1.00 94.06 99 TRP A N 1
ATOM 825 C CA . TRP A 1 99 ? -6.715 10.512 4.179 1.00 94.06 99 TRP A CA 1
ATOM 826 C C . TRP A 1 99 ? -6.002 9.198 3.898 1.00 94.06 99 TRP A C 1
ATOM 828 O O . TRP A 1 99 ? -4.856 9.183 3.432 1.00 94.06 99 TRP A O 1
ATOM 838 N N . TYR A 1 100 ? -6.709 8.107 4.148 1.00 95.69 100 TYR A N 1
ATOM 839 C CA . TYR A 1 100 ? -6.255 6.746 3.920 1.00 95.69 100 TYR A CA 1
ATOM 840 C C . TYR A 1 100 ? -7.262 6.001 3.047 1.00 95.69 100 TYR A C 1
ATOM 842 O O . TYR A 1 100 ? -8.441 6.351 3.000 1.00 95.69 100 TYR A O 1
ATOM 850 N N . ARG A 1 101 ? -6.787 4.966 2.359 1.00 96.62 101 ARG A N 1
ATOM 851 C CA . ARG A 1 101 ? -7.617 3.978 1.664 1.00 96.62 101 ARG A CA 1
ATOM 852 C C . ARG A 1 101 ? -7.142 2.577 2.000 1.00 96.62 101 ARG A C 1
ATOM 854 O O . ARG A 1 101 ? -5.971 2.369 2.321 1.00 96.62 101 ARG A O 1
ATOM 861 N N . PHE A 1 102 ? -8.051 1.618 1.875 1.00 97.25 102 PHE A N 1
ATOM 862 C CA . PHE A 1 102 ? -7.699 0.206 1.896 1.00 97.25 102 PHE A CA 1
ATOM 863 C C . PHE A 1 102 ? -6.894 -0.165 0.653 1.00 97.25 102 PHE A C 1
ATOM 865 O O . PHE A 1 102 ? -7.210 0.252 -0.463 1.00 97.25 102 PHE A O 1
ATOM 872 N N . GLN A 1 103 ? -5.852 -0.963 0.853 1.00 96.75 103 GLN A N 1
ATOM 873 C CA . GLN A 1 103 ? -5.057 -1.526 -0.226 1.00 96.75 103 GLN A CA 1
ATOM 874 C C . GLN A 1 103 ? -5.827 -2.643 -0.940 1.00 96.75 103 GLN A C 1
ATOM 876 O O . GLN A 1 103 ? -6.556 -3.414 -0.309 1.00 96.75 103 GLN A O 1
ATOM 881 N N . ALA A 1 104 ? -5.630 -2.758 -2.254 1.00 95.00 104 ALA A N 1
ATOM 882 C CA . ALA A 1 104 ? -6.220 -3.836 -3.036 1.00 95.00 104 ALA A CA 1
ATOM 883 C C . ALA A 1 104 ? -5.676 -5.210 -2.581 1.00 95.00 104 ALA A C 1
ATOM 885 O O . ALA A 1 104 ? -4.464 -5.337 -2.399 1.00 95.00 104 ALA A O 1
ATOM 886 N N . PRO A 1 105 ? -6.518 -6.259 -2.476 1.00 92.81 105 PRO A N 1
ATOM 887 C CA . PRO A 1 105 ? -6.091 -7.588 -2.023 1.00 92.81 105 PRO A CA 1
ATOM 888 C C . PRO A 1 105 ? -4.923 -8.201 -2.799 1.00 92.81 105 PRO A C 1
ATOM 890 O O . PRO A 1 105 ? -4.150 -8.971 -2.239 1.00 92.81 105 PRO A O 1
ATOM 893 N N . PHE A 1 106 ? -4.768 -7.842 -4.076 1.00 90.69 106 PHE A N 1
ATOM 894 C CA . PHE A 1 106 ? -3.627 -8.247 -4.902 1.00 90.69 106 PHE A CA 1
ATOM 895 C C . PHE A 1 106 ? -2.272 -7.845 -4.290 1.00 90.69 106 PHE A C 1
ATOM 897 O O . PHE A 1 106 ? -1.317 -8.608 -4.373 1.00 90.69 106 PHE A O 1
ATOM 904 N N . TYR A 1 107 ? -2.207 -6.687 -3.628 1.00 92.56 107 TYR A N 1
ATOM 905 C CA . TYR A 1 107 ? -0.996 -6.157 -2.995 1.00 92.56 107 TYR A CA 1
ATOM 906 C C . TYR A 1 107 ? -0.834 -6.583 -1.530 1.00 92.56 107 TYR A C 1
ATOM 908 O O . TYR A 1 107 ? 0.047 -6.074 -0.839 1.00 92.56 107 TYR A O 1
ATOM 916 N N . TRP A 1 108 ? -1.684 -7.473 -1.013 1.00 91.31 108 TRP A N 1
ATOM 917 C CA . TRP A 1 108 ? -1.539 -7.945 0.361 1.00 91.31 108 TRP A CA 1
ATOM 918 C C . TRP A 1 108 ? -0.318 -8.853 0.507 1.00 91.31 108 TRP A C 1
ATOM 920 O O . TRP A 1 108 ? -0.003 -9.673 -0.358 1.00 91.31 108 TRP A O 1
ATOM 930 N N . ILE A 1 109 ? 0.329 -8.760 1.665 1.00 87.25 109 ILE A N 1
ATOM 931 C CA . ILE A 1 109 ? 1.530 -9.533 2.005 1.00 87.25 109 ILE A CA 1
ATOM 932 C C . ILE A 1 109 ? 1.302 -11.054 2.026 1.00 87.25 109 ILE A C 1
ATOM 934 O O . ILE A 1 109 ? 2.259 -11.811 1.872 1.00 87.25 109 ILE A O 1
ATOM 938 N N . SER A 1 110 ? 0.053 -11.518 2.176 1.00 85.31 110 SER A N 1
ATOM 939 C CA . SER A 1 110 ? -0.308 -12.937 2.018 1.00 85.31 110 SER A CA 1
ATOM 940 C C . SER A 1 110 ? -0.252 -13.423 0.571 1.00 85.31 110 SER A C 1
ATOM 942 O O . SER A 1 110 ? -0.113 -14.623 0.338 1.00 85.31 110 SER A O 1
ATOM 944 N N . LYS A 1 111 ? -0.396 -12.515 -0.402 1.00 85.19 111 LYS A N 1
ATOM 945 C CA . LYS A 1 111 ? -0.398 -12.826 -1.835 1.00 85.19 111 LYS A CA 1
ATOM 946 C C . LYS A 1 111 ? 0.989 -12.705 -2.430 1.00 85.19 111 LYS A C 1
ATOM 948 O O . LYS A 1 111 ? 1.410 -13.594 -3.164 1.00 85.19 111 LYS A O 1
ATOM 953 N N . ILE A 1 112 ? 1.700 -11.634 -2.092 1.00 78.06 112 ILE A N 1
ATOM 954 C CA . ILE A 1 112 ? 3.028 -11.354 -2.632 1.00 78.06 112 ILE A CA 1
ATOM 955 C C . ILE A 1 112 ? 3.972 -11.093 -1.465 1.00 78.06 112 ILE A C 1
ATOM 957 O O . ILE A 1 112 ? 4.150 -9.968 -1.015 1.00 78.06 112 ILE A O 1
ATOM 961 N N . SER A 1 113 ? 4.584 -12.156 -0.950 1.00 68.12 113 SER A N 1
ATOM 962 C CA . SER A 1 113 ? 5.513 -12.048 0.180 1.00 68.12 113 SER A CA 1
ATOM 963 C C . SER A 1 113 ? 6.905 -11.571 -0.246 1.00 68.12 113 SER A C 1
ATOM 965 O O . SER A 1 113 ? 7.593 -10.893 0.519 1.00 68.12 113 SER A O 1
ATOM 967 N N . LYS A 1 114 ? 7.320 -11.885 -1.481 1.00 76.31 114 LYS A N 1
ATOM 968 C CA . LYS A 1 114 ? 8.617 -11.501 -2.044 1.00 76.31 114 LYS A CA 1
ATOM 969 C C . LYS A 1 114 ? 8.472 -11.139 -3.530 1.00 76.31 114 LYS A C 1
ATOM 971 O O . LYS A 1 114 ? 8.560 -12.035 -4.365 1.00 76.31 114 LYS A O 1
ATOM 976 N N . PRO A 1 115 ? 8.242 -9.858 -3.864 1.00 84.69 115 PRO A N 1
ATOM 977 C CA . PRO A 1 115 ? 8.181 -9.434 -5.259 1.00 84.69 115 PRO A CA 1
ATOM 978 C C . PRO A 1 115 ? 9.545 -9.555 -5.942 1.00 84.69 115 PRO A C 1
ATOM 980 O O . PRO A 1 115 ? 10.584 -9.361 -5.290 1.00 84.69 115 PRO A O 1
ATOM 983 N N . ASP A 1 116 ? 9.519 -9.870 -7.237 1.00 89.50 116 ASP A N 1
ATOM 984 C CA . ASP A 1 116 ? 10.706 -10.073 -8.069 1.00 89.50 116 ASP A CA 1
ATOM 985 C C . ASP A 1 116 ? 11.396 -8.737 -8.396 1.00 89.50 116 ASP A C 1
ATOM 987 O O . ASP A 1 116 ? 10.786 -7.664 -8.409 1.00 89.50 116 ASP A O 1
ATOM 991 N N . ASP A 1 117 ? 12.693 -8.804 -8.666 1.00 93.25 117 ASP A N 1
ATOM 992 C CA . ASP A 1 117 ? 13.500 -7.665 -9.089 1.00 93.25 117 ASP A CA 1
ATOM 993 C C . ASP A 1 117 ? 13.097 -7.177 -10.488 1.00 93.25 117 ASP A C 1
ATOM 995 O O . ASP A 1 117 ? 13.207 -5.982 -10.763 1.00 93.25 117 ASP A O 1
ATOM 999 N N . ILE A 1 118 ? 12.553 -8.057 -11.341 1.00 95.94 118 ILE A N 1
ATOM 1000 C CA . ILE A 1 118 ? 11.969 -7.675 -12.638 1.00 95.94 118 ILE A CA 1
ATOM 1001 C C . ILE A 1 118 ? 10.761 -6.754 -12.434 1.00 95.94 118 ILE A C 1
ATOM 1003 O O . ILE A 1 118 ? 10.712 -5.676 -13.026 1.00 95.94 118 ILE A O 1
ATOM 1007 N N . ASP A 1 119 ? 9.816 -7.131 -11.569 1.00 95.19 119 ASP A N 1
ATOM 1008 C CA . ASP A 1 119 ? 8.629 -6.315 -11.283 1.00 95.19 119 ASP A CA 1
ATOM 1009 C C . ASP A 1 119 ? 9.024 -4.952 -10.700 1.00 95.19 119 ASP A C 1
ATOM 1011 O O . ASP A 1 119 ? 8.462 -3.914 -11.063 1.00 95.19 119 ASP A O 1
ATOM 1015 N N . TYR A 1 120 ? 10.040 -4.937 -9.832 1.00 96.06 120 TYR A N 1
ATOM 1016 C CA . TYR A 1 120 ? 10.532 -3.693 -9.252 1.00 96.06 120 TYR A CA 1
ATOM 1017 C C . TYR A 1 120 ? 11.216 -2.806 -10.295 1.00 96.06 120 TYR A C 1
ATOM 1019 O O . TYR A 1 120 ? 10.993 -1.594 -10.322 1.00 96.06 120 TYR A O 1
ATOM 1027 N N . ALA A 1 121 ? 11.997 -3.400 -11.200 1.00 97.56 121 ALA A N 1
ATOM 1028 C CA . ALA A 1 121 ? 12.601 -2.688 -12.317 1.00 97.56 121 ALA A CA 1
ATOM 1029 C C . ALA A 1 121 ? 11.535 -2.085 -13.246 1.00 97.56 121 ALA A C 1
ATOM 1031 O O . ALA A 1 121 ? 11.685 -0.933 -13.653 1.00 97.56 121 ALA A O 1
ATOM 1032 N N . VAL A 1 122 ? 10.431 -2.795 -13.515 1.00 98.19 122 VAL A N 1
ATOM 1033 C CA . VAL A 1 122 ? 9.286 -2.262 -14.279 1.00 98.19 122 VAL A CA 1
ATOM 1034 C C . VAL A 1 122 ? 8.674 -1.052 -13.570 1.00 98.19 122 VAL A C 1
ATOM 1036 O O . VAL A 1 122 ? 8.474 -0.013 -14.201 1.00 98.19 122 VAL A O 1
ATOM 1039 N N . TYR A 1 123 ? 8.433 -1.127 -12.260 1.00 97.31 123 TYR A N 1
ATOM 1040 C CA . TYR A 1 123 ? 7.923 0.009 -11.484 1.00 97.31 123 TYR A CA 1
ATOM 1041 C C . TYR A 1 123 ? 8.857 1.230 -11.526 1.00 97.31 123 TYR A C 1
ATOM 1043 O O . TYR A 1 123 ? 8.412 2.356 -11.782 1.00 97.31 123 TYR A O 1
ATOM 1051 N N . LEU A 1 124 ? 10.160 1.028 -11.311 1.00 96.81 124 LEU A N 1
ATOM 1052 C CA . LEU A 1 124 ? 11.145 2.111 -11.355 1.00 96.81 124 LEU A CA 1
ATOM 1053 C C . LEU A 1 124 ? 11.284 2.693 -12.767 1.00 96.81 124 LEU A C 1
ATOM 1055 O O . LEU A 1 124 ? 11.355 3.913 -12.917 1.00 96.81 124 LEU A O 1
ATOM 1059 N N . MET A 1 125 ? 11.227 1.853 -13.801 1.00 98.00 125 MET A N 1
ATOM 1060 C CA . MET A 1 125 ? 11.215 2.284 -15.199 1.00 98.00 125 MET A CA 1
ATOM 1061 C C . MET A 1 125 ? 9.993 3.160 -15.497 1.00 98.00 125 MET A C 1
ATOM 1063 O O . MET A 1 125 ? 10.134 4.247 -16.058 1.00 98.00 125 MET A O 1
ATOM 1067 N N . LYS A 1 126 ? 8.796 2.761 -15.041 1.00 97.69 126 LYS A N 1
ATOM 1068 C CA . LYS A 1 126 ? 7.581 3.581 -15.175 1.00 97.69 126 LYS A CA 1
ATOM 1069 C C . LYS A 1 126 ? 7.751 4.953 -14.527 1.00 97.69 126 LYS A C 1
ATOM 1071 O O . LYS A 1 126 ? 7.339 5.966 -15.096 1.00 97.69 126 LYS A O 1
ATOM 1076 N N . ARG A 1 127 ? 8.345 5.006 -13.332 1.00 95.25 127 ARG A N 1
ATOM 1077 C CA . ARG A 1 127 ? 8.637 6.273 -12.642 1.00 95.25 127 ARG A CA 1
ATOM 1078 C C . ARG A 1 127 ? 9.630 7.129 -13.413 1.00 95.25 127 ARG A C 1
ATOM 1080 O O . ARG A 1 127 ? 9.377 8.323 -13.550 1.00 95.25 127 ARG A O 1
ATOM 1087 N N . SER A 1 128 ? 10.691 6.523 -13.938 1.00 95.94 128 SER A N 1
ATOM 1088 C CA . SER A 1 128 ? 11.682 7.204 -14.769 1.00 95.94 128 SER A CA 1
ATOM 1089 C C . SER A 1 128 ? 11.022 7.855 -15.986 1.00 95.94 128 SER A C 1
ATOM 1091 O O . SER A 1 128 ? 11.149 9.061 -16.178 1.00 95.94 128 SER A O 1
ATOM 1093 N N . PHE A 1 129 ? 10.198 7.114 -16.736 1.00 96.25 129 PHE A N 1
ATOM 1094 C CA . PHE A 1 129 ? 9.470 7.656 -17.890 1.00 96.25 129 PHE A CA 1
ATOM 1095 C C . PHE A 1 129 ? 8.519 8.800 -17.526 1.00 96.25 129 PHE A C 1
ATOM 1097 O O . PHE A 1 129 ? 8.431 9.780 -18.260 1.00 96.25 129 PHE A O 1
ATOM 1104 N N . LYS A 1 130 ? 7.810 8.701 -16.395 1.00 92.81 130 LYS A N 1
ATOM 1105 C CA . LYS A 1 130 ? 6.879 9.750 -15.941 1.00 92.81 130 LYS A CA 1
ATOM 1106 C C . LYS A 1 130 ? 7.595 11.028 -15.494 1.00 92.81 130 LYS A C 1
ATOM 1108 O O . LYS A 1 130 ? 7.035 12.106 -15.663 1.00 92.81 130 LYS A O 1
ATOM 1113 N N . LYS A 1 131 ? 8.786 10.909 -14.902 1.00 90.31 131 LYS A N 1
ATOM 1114 C CA . LYS A 1 131 ? 9.576 12.037 -14.381 1.00 90.31 131 LYS A CA 1
ATOM 1115 C C . LYS A 1 131 ? 10.598 12.598 -15.379 1.00 90.31 131 LYS A C 1
ATOM 1117 O O . LYS A 1 131 ? 11.125 13.675 -15.139 1.00 90.31 131 LYS A O 1
ATOM 1122 N N . GLY A 1 132 ? 10.873 11.894 -16.478 1.00 91.88 132 GLY A N 1
ATOM 1123 C CA . GLY A 1 132 ? 11.961 12.241 -17.400 1.00 91.88 132 GLY A CA 1
ATOM 1124 C C . GLY A 1 132 ? 13.348 11.849 -16.878 1.00 91.88 132 GLY A C 1
ATOM 1125 O O . GLY A 1 132 ? 14.337 12.465 -17.254 1.00 91.88 132 GLY A O 1
ATOM 1126 N N . GLY A 1 133 ? 13.418 10.842 -16.006 1.00 91.31 133 GLY A N 1
ATOM 1127 C CA . GLY A 1 133 ? 14.625 10.448 -15.284 1.00 91.31 133 GLY A CA 1
ATOM 1128 C C . GLY A 1 133 ? 14.422 10.429 -13.770 1.00 91.31 133 GLY A C 1
ATOM 1129 O O . GLY A 1 133 ? 13.333 10.694 -13.260 1.00 91.31 133 GLY A O 1
ATOM 1130 N N . PHE A 1 134 ? 15.475 10.062 -13.050 1.00 90.06 134 PHE A N 1
ATOM 1131 C CA . PHE A 1 134 ? 15.540 10.171 -11.596 1.00 90.06 134 PHE A CA 1
ATOM 1132 C C . PHE A 1 134 ? 16.408 11.376 -11.231 1.00 90.06 134 PHE A C 1
ATOM 1134 O O . PHE A 1 134 ? 17.419 11.616 -11.886 1.00 90.06 134 PHE A O 1
ATOM 1141 N N . ASP A 1 135 ? 16.013 12.104 -10.189 1.00 88.12 135 ASP A N 1
ATOM 1142 C CA . ASP A 1 135 ? 16.848 13.149 -9.597 1.00 88.12 135 ASP A CA 1
ATOM 1143 C C . ASP A 1 135 ? 18.051 12.505 -8.884 1.00 88.12 135 ASP A C 1
ATOM 1145 O O . ASP A 1 135 ? 17.932 11.386 -8.375 1.00 88.12 135 ASP A O 1
ATOM 1149 N N . GLU A 1 136 ? 19.183 13.211 -8.790 1.00 81.62 136 GLU A N 1
ATOM 1150 C CA . GLU A 1 136 ? 20.400 12.695 -8.130 1.00 81.62 136 GLU A CA 1
ATOM 1151 C C . GLU A 1 136 ? 20.163 12.321 -6.654 1.00 81.62 136 GLU A C 1
ATOM 1153 O O . GLU A 1 136 ? 20.769 11.385 -6.131 1.00 81.62 136 GLU A O 1
ATOM 1158 N N . ASP A 1 137 ? 19.228 13.009 -5.993 1.00 85.25 137 ASP A N 1
ATOM 1159 C CA . ASP A 1 137 ? 18.854 12.766 -4.597 1.00 85.25 137 ASP A CA 1
ATOM 1160 C C . ASP A 1 137 ? 17.754 11.697 -4.422 1.00 85.25 137 ASP A C 1
ATOM 1162 O O . ASP A 1 137 ? 17.365 11.394 -3.285 1.00 85.25 137 ASP A O 1
ATOM 1166 N N . ASP A 1 138 ? 17.211 11.116 -5.505 1.00 86.75 138 ASP A N 1
ATOM 1167 C CA . ASP A 1 138 ? 16.181 10.075 -5.392 1.00 86.75 138 ASP A CA 1
ATOM 1168 C C . ASP A 1 138 ? 16.819 8.798 -4.797 1.00 86.75 138 ASP A C 1
ATOM 1170 O O . ASP A 1 138 ? 17.725 8.202 -5.390 1.00 86.75 138 ASP A O 1
ATOM 1174 N N . PRO A 1 139 ? 16.364 8.325 -3.619 1.00 84.94 139 PRO A N 1
ATOM 1175 C CA . PRO A 1 139 ? 16.990 7.198 -2.926 1.00 84.94 139 PRO A CA 1
ATOM 1176 C C . PRO A 1 139 ? 16.934 5.883 -3.716 1.00 84.94 139 PRO A C 1
ATOM 1178 O O . PRO A 1 139 ? 17.675 4.949 -3.398 1.00 84.94 139 PRO A O 1
ATOM 1181 N N . GLU A 1 140 ? 16.052 5.788 -4.713 1.00 91.00 140 GLU A N 1
ATOM 1182 C CA . GLU A 1 140 ? 15.887 4.611 -5.565 1.00 91.00 140 GLU A CA 1
ATOM 1183 C C . GLU A 1 140 ? 16.710 4.700 -6.863 1.00 91.00 140 GLU A C 1
ATOM 1185 O O . GLU A 1 140 ? 16.847 3.684 -7.546 1.00 91.00 140 GLU A O 1
ATOM 1190 N N . GLU A 1 141 ? 17.333 5.846 -7.176 1.00 92.06 141 GLU A N 1
ATOM 1191 C CA . GLU A 1 141 ? 18.145 6.030 -8.391 1.00 92.06 141 GLU A CA 1
ATOM 1192 C C . GLU A 1 141 ? 19.290 5.010 -8.456 1.00 92.06 141 GLU A C 1
ATOM 1194 O O . GLU A 1 141 ? 19.487 4.312 -9.456 1.00 92.06 141 GLU A O 1
ATOM 1199 N N . ARG A 1 142 ? 20.031 4.866 -7.353 1.00 90.56 142 ARG A N 1
ATOM 1200 C CA . ARG A 1 142 ? 21.122 3.893 -7.264 1.00 90.56 142 ARG A CA 1
ATOM 1201 C C . ARG A 1 142 ? 20.627 2.463 -7.485 1.00 90.56 142 ARG A C 1
ATOM 1203 O O . ARG A 1 142 ? 21.308 1.687 -8.148 1.00 90.56 142 ARG A O 1
ATOM 1210 N N . ILE A 1 143 ? 19.455 2.124 -6.947 1.00 92.06 143 I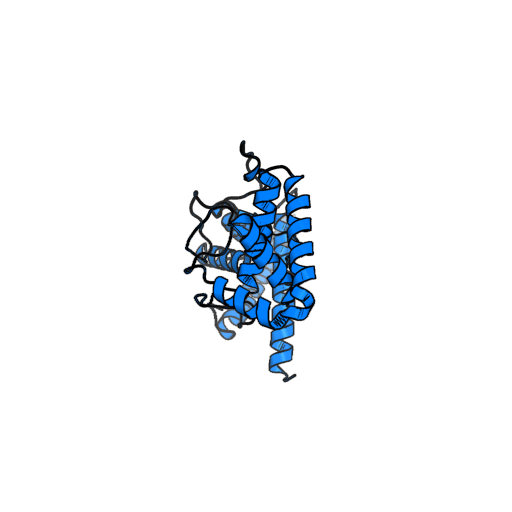LE A N 1
ATOM 1211 C CA . ILE A 1 143 ? 18.884 0.779 -7.082 1.00 92.06 143 ILE A CA 1
ATOM 1212 C C . ILE A 1 143 ? 18.475 0.531 -8.537 1.00 92.06 143 ILE A C 1
ATOM 1214 O O . ILE A 1 143 ? 18.771 -0.527 -9.081 1.00 92.06 143 ILE A O 1
ATOM 1218 N N . PHE A 1 144 ? 17.878 1.524 -9.199 1.00 94.69 144 PHE A N 1
ATOM 1219 C CA . PHE A 1 144 ? 17.542 1.450 -10.620 1.00 94.69 144 PHE A CA 1
ATOM 1220 C C . PHE A 1 144 ? 18.780 1.203 -11.497 1.00 94.69 144 PHE A C 1
ATOM 1222 O O . PHE A 1 144 ? 18.749 0.341 -12.374 1.00 94.69 144 PHE A O 1
ATOM 1229 N N . LYS A 1 145 ? 19.895 1.896 -11.219 1.00 94.44 145 LYS A N 1
ATOM 1230 C CA . LYS A 1 145 ? 21.188 1.698 -11.905 1.00 94.44 145 LYS A CA 1
ATOM 1231 C C . LYS A 1 145 ? 21.806 0.320 -11.639 1.00 94.44 145 LYS A C 1
ATOM 1233 O O . LYS A 1 145 ? 22.486 -0.223 -12.504 1.00 94.44 145 LYS A O 1
ATOM 1238 N N . GLU A 1 146 ? 21.637 -0.231 -10.439 1.00 94.44 146 GLU A N 1
ATOM 1239 C CA . GLU A 1 146 ? 22.106 -1.584 -10.108 1.00 94.44 146 GLU A CA 1
ATOM 1240 C C . GLU A 1 146 ? 21.265 -2.644 -10.845 1.00 94.44 146 GLU A C 1
ATOM 1242 O O . GLU A 1 146 ? 21.832 -3.541 -11.471 1.00 94.44 146 GLU A O 1
ATOM 1247 N N . LEU A 1 147 ? 19.937 -2.484 -10.862 1.00 95.94 147 LEU A N 1
ATOM 1248 C CA . LEU A 1 147 ? 19.006 -3.367 -11.573 1.00 95.94 147 LEU A CA 1
ATOM 1249 C C . LEU A 1 147 ? 19.206 -3.346 -13.090 1.00 95.94 147 LEU A C 1
ATOM 1251 O O . LEU A 1 147 ? 19.122 -4.392 -13.725 1.00 95.94 147 LEU A O 1
ATOM 1255 N N . SER A 1 148 ? 19.511 -2.188 -13.681 1.00 96.50 148 SER A N 1
ATOM 1256 C CA . SER A 1 148 ? 19.759 -2.103 -15.126 1.00 96.50 148 SER A CA 1
ATOM 1257 C C . SER A 1 148 ? 20.994 -2.879 -15.569 1.00 96.50 148 SER A C 1
ATOM 1259 O O . SER A 1 148 ? 21.024 -3.420 -16.672 1.00 96.50 148 SER A O 1
ATOM 1261 N N . LYS A 1 149 ? 21.999 -2.984 -14.693 1.00 97.25 149 LYS A N 1
ATOM 1262 C CA . LYS A 1 149 ? 23.195 -3.796 -14.934 1.00 97.25 149 LYS A CA 1
ATOM 1263 C C . LYS A 1 149 ? 22.930 -5.278 -14.701 1.00 97.25 149 LYS A C 1
ATOM 1265 O O . LYS A 1 149 ? 23.385 -6.094 -15.495 1.00 97.25 149 LYS A O 1
ATOM 1270 N N . SER A 1 150 ? 22.224 -5.635 -13.626 1.00 97.25 150 SER A N 1
ATOM 1271 C CA . SER A 1 150 ? 21.968 -7.043 -13.292 1.00 97.25 150 SER A CA 1
ATOM 1272 C C . SER A 1 150 ? 20.942 -7.706 -14.212 1.00 97.25 150 SER A C 1
ATOM 1274 O O . SER A 1 150 ? 21.032 -8.909 -14.436 1.00 97.25 150 SER A O 1
ATOM 1276 N N . LEU A 1 151 ? 19.999 -6.937 -14.762 1.00 97.25 151 LEU A N 1
ATOM 1277 C CA . LEU A 1 151 ? 18.940 -7.394 -15.669 1.00 97.25 151 LEU A CA 1
ATOM 1278 C C . LEU A 1 151 ? 19.172 -6.920 -17.113 1.00 97.25 151 LEU A C 1
ATOM 1280 O O . LEU A 1 151 ? 18.212 -6.701 -17.855 1.00 97.25 151 LEU A O 1
ATOM 1284 N N . ALA A 1 152 ? 20.432 -6.722 -17.514 1.00 97.44 152 ALA A N 1
ATOM 1285 C CA . ALA A 1 152 ? 20.785 -6.146 -18.813 1.00 97.44 152 ALA A CA 1
ATOM 1286 C C . ALA A 1 152 ? 20.212 -6.942 -20.004 1.00 97.44 152 ALA A C 1
ATOM 1288 O O . ALA A 1 152 ? 19.754 -6.350 -20.980 1.00 97.44 152 ALA A O 1
ATOM 1289 N N . ASP A 1 153 ? 20.173 -8.272 -19.904 1.00 97.69 153 ASP A N 1
ATOM 1290 C CA . ASP A 1 153 ? 19.610 -9.187 -20.907 1.00 97.69 153 ASP A CA 1
ATOM 1291 C C . ASP A 1 153 ? 18.085 -9.042 -21.070 1.00 97.69 153 ASP A C 1
ATOM 1293 O O . ASP A 1 153 ? 17.542 -9.284 -22.148 1.00 97.69 153 ASP A O 1
ATOM 1297 N N . LYS A 1 154 ? 17.389 -8.605 -20.016 1.00 97.38 154 LYS A N 1
ATOM 1298 C CA . LYS A 1 154 ? 15.926 -8.430 -19.972 1.00 97.38 154 LYS A CA 1
ATOM 1299 C C . LYS A 1 154 ? 15.490 -6.972 -20.055 1.00 97.38 154 LYS A C 1
ATOM 1301 O O . LYS A 1 154 ? 14.291 -6.698 -20.138 1.00 97.38 154 LYS A O 1
ATOM 1306 N N . TRP A 1 155 ? 16.436 -6.033 -20.059 1.00 97.75 155 TRP A N 1
ATOM 1307 C CA . TRP A 1 155 ? 16.158 -4.604 -19.936 1.00 97.75 155 TRP A CA 1
ATOM 1308 C C . TRP A 1 155 ? 15.194 -4.098 -21.005 1.00 97.75 155 TRP A C 1
ATOM 1310 O O . TRP A 1 155 ? 14.271 -3.342 -20.708 1.00 97.75 155 TRP A O 1
ATOM 1320 N N . LYS A 1 156 ? 15.330 -4.596 -22.240 1.00 98.06 156 LYS A N 1
ATOM 1321 C CA . LYS A 1 156 ? 14.436 -4.186 -23.323 1.00 98.06 156 LYS A CA 1
ATOM 1322 C C . LYS A 1 156 ? 12.981 -4.590 -23.082 1.00 98.06 156 LYS A C 1
ATOM 1324 O O . LYS A 1 156 ? 12.072 -3.826 -23.396 1.00 98.06 156 LYS A O 1
ATOM 1329 N N . ILE A 1 157 ? 12.752 -5.775 -22.518 1.00 98.19 157 ILE A N 1
ATOM 1330 C CA . ILE A 1 157 ? 11.404 -6.251 -22.184 1.00 98.19 157 ILE A CA 1
ATOM 1331 C C . ILE A 1 157 ? 10.830 -5.416 -21.033 1.00 98.19 157 ILE A C 1
ATOM 1333 O O . ILE A 1 157 ? 9.666 -5.030 -21.093 1.00 98.19 157 ILE A O 1
ATOM 1337 N N . ILE A 1 158 ? 11.653 -5.062 -20.040 1.00 98.44 158 ILE A N 1
ATOM 1338 C CA . ILE A 1 158 ? 11.268 -4.182 -18.924 1.00 98.44 158 ILE A CA 1
ATOM 1339 C C . ILE A 1 158 ? 10.825 -2.802 -19.436 1.00 98.44 158 ILE A C 1
ATOM 1341 O O . ILE A 1 158 ? 9.776 -2.307 -19.022 1.00 98.44 158 ILE A O 1
ATOM 1345 N N . GLU A 1 159 ? 11.573 -2.197 -20.366 1.00 98.38 159 GLU A N 1
ATOM 1346 C CA . GLU A 1 159 ? 11.193 -0.933 -21.016 1.00 98.38 159 GLU A CA 1
ATOM 1347 C C . GLU A 1 159 ? 9.838 -1.032 -21.723 1.00 98.38 159 GLU A C 1
ATOM 1349 O O . GLU A 1 159 ? 8.971 -0.176 -21.532 1.00 98.38 159 GLU A O 1
ATOM 1354 N N . LEU A 1 160 ? 9.646 -2.079 -22.533 1.00 98.56 160 LEU A N 1
ATOM 1355 C CA . LEU A 1 160 ? 8.412 -2.290 -23.292 1.00 98.56 160 LEU A CA 1
ATOM 1356 C C . LEU A 1 160 ? 7.214 -2.508 -22.362 1.00 98.56 160 LEU A C 1
ATOM 1358 O O . LEU A 1 160 ? 6.168 -1.888 -22.549 1.00 98.56 160 LEU A O 1
ATOM 1362 N N . GLN A 1 161 ? 7.378 -3.329 -21.325 1.00 98.38 161 GLN A N 1
ATOM 1363 C CA . GLN A 1 161 ? 6.337 -3.586 -20.334 1.00 98.38 161 GLN A CA 1
ATOM 1364 C C . GLN A 1 161 ? 5.967 -2.312 -19.562 1.00 98.38 161 GLN A C 1
ATOM 1366 O O . GLN A 1 161 ? 4.783 -2.032 -19.371 1.00 98.38 161 GLN A O 1
ATOM 1371 N N . ALA A 1 162 ? 6.953 -1.511 -19.149 1.00 98.25 162 ALA A N 1
ATOM 1372 C CA . ALA A 1 162 ? 6.715 -0.240 -18.471 1.00 98.25 162 ALA A CA 1
ATOM 1373 C C . ALA A 1 162 ? 5.961 0.759 -19.365 1.00 98.25 162 ALA A C 1
ATOM 1375 O O . ALA A 1 162 ? 5.012 1.403 -18.910 1.00 98.25 162 ALA A O 1
ATOM 1376 N N . ALA A 1 163 ? 6.351 0.871 -20.638 1.00 98.31 163 ALA A N 1
ATOM 1377 C CA . ALA A 1 163 ? 5.687 1.740 -21.605 1.00 98.31 163 ALA A CA 1
ATOM 1378 C C . ALA A 1 163 ? 4.225 1.324 -21.842 1.00 98.31 163 ALA A C 1
ATOM 1380 O O . ALA A 1 163 ? 3.339 2.182 -21.819 1.00 98.31 163 ALA A O 1
ATOM 1381 N N . GLU A 1 164 ? 3.958 0.024 -21.992 1.00 98.31 164 GLU A N 1
ATOM 1382 C CA . GLU A 1 164 ? 2.601 -0.493 -22.196 1.00 98.31 164 GLU A CA 1
ATOM 1383 C C . GLU A 1 164 ? 1.714 -0.273 -20.963 1.00 98.31 164 GLU A C 1
ATOM 1385 O O . GLU A 1 164 ? 0.581 0.194 -21.085 1.00 98.31 164 GLU A O 1
ATOM 1390 N N . GLN A 1 165 ? 2.229 -0.504 -19.750 1.00 97.50 165 GLN A N 1
ATOM 1391 C CA . GLN A 1 165 ? 1.469 -0.209 -18.530 1.00 97.50 165 GLN A CA 1
ATOM 1392 C C . GLN A 1 165 ? 1.109 1.279 -18.424 1.00 97.50 165 GLN A C 1
ATOM 1394 O O . GLN A 1 165 ? -0.032 1.607 -18.099 1.00 97.50 165 GLN A O 1
ATOM 1399 N N . ILE A 1 166 ? 2.031 2.190 -18.759 1.00 97.00 166 ILE A N 1
ATOM 1400 C CA . ILE A 1 166 ? 1.737 3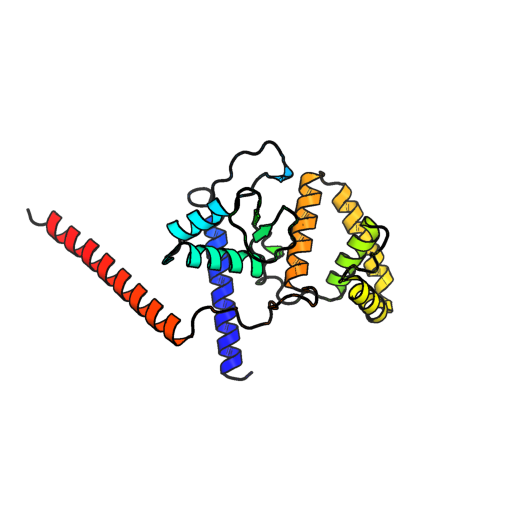.633 -18.805 1.00 97.00 166 ILE A CA 1
ATOM 1401 C C . ILE A 1 166 ? 0.682 3.948 -19.870 1.00 97.00 166 ILE A C 1
ATOM 1403 O O . ILE A 1 166 ? -0.200 4.777 -19.633 1.00 97.00 166 ILE A O 1
ATOM 1407 N N . HIS A 1 167 ? 0.758 3.312 -21.040 1.00 97.31 167 HIS A N 1
ATOM 1408 C CA . HIS A 1 167 ? -0.235 3.481 -22.097 1.00 97.31 167 HIS A CA 1
ATOM 1409 C C . HIS A 1 167 ? -1.638 3.070 -21.621 1.00 97.31 167 HIS A C 1
ATOM 1411 O O . HIS A 1 167 ? -2.595 3.821 -21.821 1.00 97.31 167 HIS A O 1
ATOM 1417 N N . LEU A 1 168 ? -1.763 1.935 -20.928 1.00 96.56 168 LEU A N 1
ATOM 1418 C CA . LEU A 1 168 ? -3.028 1.467 -20.353 1.00 96.56 168 LEU A CA 1
ATOM 1419 C C . LEU A 1 168 ? -3.530 2.368 -19.216 1.00 96.56 168 LEU A C 1
ATOM 1421 O O . LEU A 1 168 ? -4.720 2.672 -19.154 1.00 96.56 168 LEU A O 1
ATOM 1425 N N . GLU A 1 169 ? -2.644 2.844 -18.341 1.00 94.94 169 GLU A N 1
ATOM 1426 C CA . GLU A 1 169 ? -2.986 3.786 -17.267 1.00 94.94 169 GLU A CA 1
ATOM 1427 C C . GLU A 1 169 ? -3.549 5.109 -17.805 1.00 94.94 169 GLU A C 1
ATOM 1429 O O . GLU A 1 169 ? -4.445 5.686 -17.193 1.00 94.94 169 GLU A O 1
ATOM 1434 N N . ARG A 1 170 ? -3.067 5.590 -18.958 1.00 94.31 170 ARG A N 1
ATOM 1435 C CA . ARG A 1 170 ? -3.566 6.819 -19.604 1.00 94.31 170 ARG A CA 1
ATOM 1436 C C . ARG A 1 170 ? -4.992 6.696 -20.148 1.00 94.31 170 ARG A C 1
ATOM 1438 O O . ARG A 1 170 ? -5.598 7.727 -20.417 1.00 94.31 170 ARG A O 1
ATOM 1445 N N . LYS A 1 171 ? -5.520 5.477 -20.302 1.00 96.12 171 LYS A N 1
ATOM 1446 C CA . LYS A 1 171 ? -6.917 5.229 -20.707 1.00 96.12 171 LYS A CA 1
ATOM 1447 C C . LYS A 1 171 ? -7.906 5.355 -19.544 1.00 96.12 171 LYS A C 1
ATOM 1449 O O . LYS A 1 171 ? -9.110 5.339 -19.777 1.00 96.12 171 LYS A O 1
ATOM 1454 N N . ARG A 1 172 ? -7.413 5.428 -18.305 1.00 95.25 172 ARG A N 1
ATOM 1455 C CA . ARG A 1 172 ? -8.227 5.613 -17.097 1.00 95.25 172 ARG A CA 1
ATOM 1456 C C . ARG A 1 172 ? -8.420 7.095 -16.809 1.00 95.25 172 ARG A C 1
ATOM 1458 O O . ARG A 1 172 ? -7.640 7.927 -17.278 1.00 95.25 172 ARG A O 1
ATOM 1465 N N . ASP A 1 173 ? -9.437 7.409 -16.014 1.00 96.19 173 ASP A N 1
ATOM 1466 C CA . ASP A 1 173 ? -9.592 8.761 -15.496 1.00 96.19 173 ASP A CA 1
ATOM 1467 C C . ASP A 1 173 ? -8.420 9.143 -14.570 1.00 96.19 173 ASP A C 1
ATOM 1469 O O . ASP A 1 173 ? -7.610 8.314 -14.134 1.00 96.19 173 ASP A O 1
ATOM 1473 N N . GLU A 1 174 ? -8.273 10.442 -14.321 1.00 95.38 174 GLU A N 1
ATOM 1474 C CA . GLU A 1 174 ? -7.144 10.953 -13.552 1.00 95.38 174 GLU A CA 1
ATOM 1475 C C . GLU A 1 174 ? -7.161 10.476 -12.095 1.00 95.38 174 GLU A C 1
ATOM 1477 O O . GLU A 1 174 ? -6.105 10.139 -11.551 1.00 95.38 174 GLU A O 1
ATOM 1482 N N . ALA A 1 175 ? -8.343 10.418 -11.477 1.00 94.94 175 ALA A N 1
ATOM 1483 C CA . ALA A 1 175 ? -8.498 10.008 -10.090 1.00 94.94 175 ALA A CA 1
ATOM 1484 C C . ALA A 1 175 ? -8.082 8.543 -9.900 1.00 94.94 175 ALA A C 1
ATOM 1486 O O . ALA A 1 175 ? -7.207 8.265 -9.076 1.00 94.94 175 ALA A O 1
ATOM 1487 N N . ASP A 1 176 ? -8.611 7.620 -10.702 1.00 95.06 176 ASP A N 1
ATOM 1488 C CA . ASP A 1 176 ? -8.263 6.200 -10.654 1.00 95.06 176 ASP A CA 1
ATOM 1489 C C . ASP A 1 176 ? -6.793 5.984 -10.979 1.00 95.06 176 ASP A C 1
ATOM 1491 O O . ASP A 1 176 ? -6.109 5.223 -10.292 1.00 95.06 176 ASP A O 1
ATOM 1495 N N . ARG A 1 177 ? -6.262 6.681 -11.989 1.00 95.62 177 ARG A N 1
ATOM 1496 C CA . ARG A 1 177 ? -4.835 6.616 -12.324 1.00 95.62 177 ARG A CA 1
ATOM 1497 C C . ARG A 1 177 ? -3.962 7.035 -11.139 1.00 95.62 177 ARG A C 1
ATOM 1499 O O . ARG A 1 177 ? -2.953 6.385 -10.862 1.00 95.62 177 ARG A O 1
ATOM 1506 N N . ASN A 1 178 ? -4.331 8.097 -10.426 1.00 94.56 178 ASN A N 1
ATOM 1507 C CA . ASN A 1 178 ? -3.599 8.564 -9.247 1.00 94.56 178 ASN A CA 1
ATOM 1508 C C . ASN A 1 178 ? -3.699 7.569 -8.083 1.00 94.56 178 ASN A C 1
ATOM 1510 O O . ASN A 1 178 ? -2.697 7.314 -7.413 1.00 94.56 178 ASN A O 1
ATOM 1514 N N . ILE A 1 179 ? -4.865 6.957 -7.873 1.00 95.88 179 ILE A N 1
ATOM 1515 C CA . ILE A 1 179 ? -5.058 5.927 -6.847 1.00 95.88 179 ILE A CA 1
ATOM 1516 C C . ILE A 1 179 ? -4.240 4.675 -7.153 1.00 95.88 179 ILE A C 1
ATOM 1518 O O . ILE A 1 179 ? -3.537 4.195 -6.266 1.00 95.88 179 ILE A O 1
ATOM 1522 N N . LEU A 1 180 ? -4.253 4.188 -8.395 1.00 95.19 180 LEU A N 1
ATOM 1523 C CA . LEU A 1 180 ? -3.455 3.031 -8.812 1.00 95.19 180 LEU A CA 1
ATOM 1524 C C . LEU A 1 180 ? -1.955 3.282 -8.622 1.00 95.19 180 LEU A C 1
ATOM 1526 O O . LEU A 1 180 ? -1.253 2.426 -8.083 1.00 95.19 180 LEU A O 1
ATOM 1530 N N . ASN A 1 181 ? -1.475 4.480 -8.976 1.00 94.69 181 ASN A N 1
ATOM 1531 C CA . ASN A 1 181 ? -0.088 4.879 -8.728 1.00 94.69 181 ASN A CA 1
ATOM 1532 C C . ASN A 1 181 ? 0.259 4.865 -7.229 1.00 94.69 181 ASN A C 1
ATOM 1534 O O . ASN A 1 181 ? 1.345 4.426 -6.852 1.00 94.69 181 ASN A O 1
ATOM 1538 N N . LEU A 1 182 ? -0.638 5.350 -6.364 1.00 95.25 182 LEU A N 1
ATOM 1539 C CA . LEU A 1 182 ? -0.417 5.365 -4.914 1.00 95.25 182 LEU A CA 1
ATOM 1540 C C . LEU A 1 182 ? -0.484 3.966 -4.295 1.00 95.25 182 LEU A C 1
ATOM 1542 O O . LEU A 1 182 ? 0.296 3.681 -3.388 1.00 95.25 182 LEU A O 1
ATOM 1546 N N . GLN A 1 183 ? -1.360 3.091 -4.793 1.00 95.56 183 GLN A N 1
ATOM 1547 C CA . GLN A 1 183 ? -1.440 1.688 -4.381 1.00 95.56 183 GLN A CA 1
ATOM 1548 C C . GLN A 1 183 ? -0.144 0.940 -4.694 1.00 95.56 183 GLN A C 1
ATOM 1550 O O . GLN A 1 183 ? 0.427 0.316 -3.798 1.00 95.56 183 GLN A O 1
ATOM 1555 N N . GLU A 1 184 ? 0.341 1.051 -5.934 1.00 95.44 184 GLU A N 1
ATOM 1556 C CA . GLU A 1 184 ? 1.601 0.446 -6.379 1.00 95.44 184 GLU A CA 1
ATOM 1557 C C . GLU A 1 184 ? 2.795 1.030 -5.604 1.00 95.44 184 GLU A C 1
ATOM 1559 O O . GLU A 1 184 ? 3.642 0.294 -5.102 1.00 95.44 184 GLU A O 1
ATOM 1564 N N . GLN A 1 185 ? 2.837 2.353 -5.410 1.00 93.44 185 GLN A N 1
ATOM 1565 C CA . GLN A 1 185 ? 3.882 2.993 -4.608 1.00 93.44 185 GLN A CA 1
ATOM 1566 C C . GLN A 1 185 ? 3.875 2.509 -3.151 1.00 93.44 185 GLN A C 1
ATOM 1568 O O . GLN A 1 185 ? 4.941 2.282 -2.576 1.00 93.44 185 GLN A O 1
ATOM 1573 N N . ALA A 1 186 ? 2.701 2.381 -2.529 1.00 92.69 186 ALA A N 1
ATOM 1574 C CA . ALA A 1 186 ? 2.585 1.905 -1.155 1.00 92.69 186 ALA A CA 1
ATOM 1575 C C . ALA A 1 186 ? 3.076 0.461 -1.017 1.00 92.69 186 ALA A C 1
ATOM 1577 O O . ALA A 1 186 ? 3.792 0.157 -0.066 1.00 92.69 186 ALA A O 1
ATOM 1578 N N . PHE A 1 187 ? 2.760 -0.392 -1.994 1.00 93.38 187 PHE A N 1
ATOM 1579 C CA . PHE A 1 187 ? 3.284 -1.752 -2.072 1.00 93.38 187 PHE A CA 1
ATOM 1580 C C . PHE A 1 187 ? 4.821 -1.760 -2.113 1.00 93.38 187 PHE A C 1
ATOM 1582 O O . PHE A 1 187 ? 5.465 -2.370 -1.257 1.00 93.38 187 PHE A O 1
ATOM 1589 N N . TRP A 1 188 ? 5.436 -1.018 -3.038 1.00 92.94 188 TRP A N 1
ATOM 1590 C CA . TRP A 1 188 ? 6.896 -1.022 -3.171 1.00 92.94 188 TRP A CA 1
ATOM 1591 C C . TRP A 1 188 ? 7.627 -0.435 -1.971 1.00 92.94 188 TRP A C 1
ATOM 1593 O O . TRP A 1 188 ? 8.676 -0.957 -1.602 1.00 92.94 188 TRP A O 1
ATOM 1603 N N . ARG A 1 189 ? 7.064 0.577 -1.301 1.00 88.44 189 ARG A N 1
ATOM 1604 C CA . ARG A 1 189 ? 7.645 1.114 -0.059 1.00 88.44 189 ARG A CA 1
ATOM 1605 C C . ARG A 1 189 ? 7.822 0.045 1.015 1.00 88.44 189 ARG A C 1
ATOM 1607 O O . ARG A 1 189 ? 8.815 0.070 1.723 1.00 88.44 189 ARG A O 1
ATOM 1614 N N . ILE A 1 190 ? 6.904 -0.912 1.102 1.00 86.50 190 ILE A N 1
ATOM 1615 C CA . ILE A 1 190 ? 6.943 -1.968 2.121 1.00 86.50 190 ILE A CA 1
ATOM 1616 C C . ILE A 1 190 ? 7.939 -3.066 1.740 1.00 86.50 190 ILE A C 1
ATOM 1618 O O . ILE A 1 190 ? 8.679 -3.570 2.587 1.00 86.50 190 ILE A O 1
ATOM 1622 N N . HIS A 1 191 ? 7.976 -3.446 0.461 1.00 86.38 191 HIS A N 1
ATOM 1623 C CA . HIS A 1 191 ? 8.803 -4.558 -0.017 1.00 86.38 191 HIS A CA 1
ATOM 1624 C C . HIS A 1 191 ? 10.229 -4.164 -0.426 1.00 86.38 191 HIS A C 1
ATOM 1626 O O . HIS A 1 191 ? 11.104 -5.032 -0.521 1.00 86.38 191 HIS A O 1
ATOM 1632 N N . ARG A 1 192 ? 10.470 -2.883 -0.702 1.00 87.19 192 ARG A N 1
ATOM 1633 C CA . ARG A 1 192 ? 11.764 -2.296 -1.074 1.00 87.19 192 ARG A CA 1
ATOM 1634 C C . ARG A 1 192 ? 11.935 -0.940 -0.364 1.00 87.19 192 ARG A C 1
ATOM 1636 O O . ARG A 1 192 ? 12.066 0.090 -1.025 1.00 87.19 192 ARG A O 1
ATOM 1643 N N . PRO A 1 193 ? 11.928 -0.919 0.982 1.00 81.38 193 PRO A N 1
ATOM 1644 C CA . PRO A 1 193 ? 11.993 0.324 1.734 1.00 81.38 193 PRO A CA 1
ATOM 1645 C C . PRO A 1 193 ? 13.310 1.067 1.468 1.00 81.38 193 PRO A C 1
ATOM 1647 O O . PRO A 1 193 ? 14.374 0.434 1.405 1.00 81.38 193 PRO A O 1
ATOM 1650 N N . PRO A 1 194 ? 13.288 2.407 1.344 1.00 71.44 194 PRO A N 1
ATOM 1651 C CA . PRO A 1 194 ? 14.509 3.197 1.268 1.00 71.44 194 PRO A CA 1
ATOM 1652 C C . PRO A 1 194 ? 15.398 2.917 2.486 1.00 71.44 194 PRO A C 1
ATOM 1654 O O . PRO A 1 194 ? 14.899 2.708 3.591 1.00 71.44 194 PRO A O 1
ATOM 1657 N N . LYS A 1 195 ? 16.727 2.986 2.325 1.00 64.31 195 LYS A N 1
ATOM 1658 C CA . LYS A 1 195 ? 17.734 2.625 3.355 1.00 64.31 195 LYS A CA 1
ATOM 1659 C C . LYS A 1 195 ? 17.588 3.323 4.728 1.00 64.31 195 LYS A C 1
ATOM 1661 O O . LYS A 1 195 ? 18.328 2.991 5.645 1.00 64.31 195 LYS A O 1
ATOM 1666 N N . LYS A 1 196 ? 16.676 4.291 4.872 1.00 59.06 196 LYS A N 1
ATOM 1667 C CA . LYS A 1 196 ? 16.417 5.071 6.093 1.00 59.06 196 LYS A CA 1
ATOM 1668 C C . LYS A 1 196 ? 15.278 4.518 6.969 1.00 59.06 196 LYS A C 1
ATOM 1670 O O . LYS A 1 196 ? 15.003 5.106 8.013 1.00 59.06 196 LYS A O 1
ATOM 1675 N N . GLU A 1 197 ? 14.596 3.439 6.582 1.00 58.81 197 GLU A N 1
ATOM 1676 C CA . GLU A 1 197 ? 13.517 2.879 7.408 1.00 58.81 197 GLU A CA 1
ATOM 1677 C C . GLU A 1 197 ? 14.042 2.027 8.573 1.00 58.81 197 GLU A C 1
ATOM 1679 O O . GLU A 1 197 ? 14.952 1.217 8.417 1.00 58.81 197 GLU A O 1
ATOM 1684 N N . LYS A 1 198 ? 13.451 2.227 9.761 1.00 53.19 198 LYS A N 1
ATOM 1685 C CA . LYS A 1 198 ? 13.847 1.548 11.009 1.00 53.19 198 LYS A CA 1
ATOM 1686 C C . LYS A 1 198 ? 13.506 0.054 11.040 1.00 53.19 198 LYS A C 1
ATOM 1688 O O . LYS A 1 198 ? 14.120 -0.663 11.820 1.00 53.19 198 LYS A O 1
ATOM 1693 N N . TYR A 1 199 ? 12.525 -0.384 10.250 1.00 54.12 199 TYR A N 1
ATOM 1694 C CA . TYR A 1 199 ? 11.998 -1.748 10.261 1.00 54.12 199 TYR A CA 1
ATOM 1695 C C . TYR A 1 199 ? 11.682 -2.191 8.832 1.00 54.12 199 TYR A C 1
ATOM 1697 O O . TYR A 1 199 ? 11.059 -1.441 8.084 1.00 54.12 199 TYR A O 1
ATOM 1705 N N . LYS A 1 200 ? 12.080 -3.404 8.463 1.00 60.44 200 LYS A N 1
ATOM 1706 C CA . LYS A 1 200 ? 11.732 -4.076 7.205 1.00 60.44 200 LYS A CA 1
ATOM 1707 C C . LYS A 1 200 ? 10.584 -5.053 7.443 1.00 60.44 200 LYS A C 1
ATOM 1709 O O . LYS A 1 200 ? 10.461 -5.605 8.530 1.00 60.44 200 LYS A O 1
ATOM 1714 N N . LEU A 1 201 ? 9.794 -5.358 6.413 1.00 62.50 201 LEU A N 1
ATOM 1715 C CA . LEU A 1 201 ? 8.736 -6.381 6.491 1.00 62.50 201 LEU A CA 1
ATOM 1716 C C . LEU A 1 201 ? 9.263 -7.757 6.961 1.00 62.50 201 LEU A C 1
ATOM 1718 O O . LEU A 1 201 ? 8.550 -8.534 7.597 1.00 62.50 201 LEU A O 1
ATOM 1722 N N . THR A 1 202 ? 10.524 -8.064 6.646 1.00 58.91 202 THR A N 1
ATOM 1723 C CA . THR A 1 202 ? 11.208 -9.294 7.068 1.00 58.91 202 THR A CA 1
ATOM 1724 C C . THR A 1 202 ? 11.635 -9.279 8.533 1.00 58.91 202 THR A C 1
ATOM 1726 O O . THR A 1 202 ? 11.822 -10.353 9.110 1.00 58.91 202 THR A O 1
ATOM 1729 N N . ASP A 1 203 ? 11.757 -8.103 9.146 1.00 56.91 203 ASP A N 1
ATOM 1730 C CA . ASP A 1 203 ? 12.150 -7.971 10.545 1.00 56.91 203 ASP A CA 1
ATOM 1731 C C . ASP A 1 203 ? 11.049 -8.542 11.453 1.00 56.91 203 ASP A C 1
ATOM 1733 O O . ASP A 1 203 ? 9.874 -8.591 11.064 1.00 56.91 203 ASP A O 1
ATOM 1737 N N . PRO A 1 204 ? 11.396 -9.033 12.656 1.00 53.59 204 PRO A N 1
ATOM 1738 C CA . PRO A 1 204 ? 10.386 -9.405 13.634 1.00 53.59 204 PRO A CA 1
ATOM 1739 C C . PRO A 1 204 ? 9.437 -8.215 13.865 1.00 53.59 204 PRO A C 1
ATOM 1741 O O . PRO A 1 204 ? 9.910 -7.075 13.920 1.00 53.59 204 PRO A O 1
ATOM 1744 N N . PRO A 1 205 ? 8.115 -8.452 14.013 1.00 54.47 205 PRO A N 1
ATOM 1745 C CA . PRO A 1 205 ? 7.148 -7.382 14.234 1.00 54.47 205 PRO A CA 1
ATOM 1746 C C . PRO A 1 205 ? 7.639 -6.465 15.357 1.00 54.47 205 PRO A C 1
ATOM 1748 O O . PRO A 1 205 ? 8.058 -6.993 16.391 1.00 54.47 205 PRO A O 1
ATOM 1751 N N . PRO A 1 206 ? 7.601 -5.131 15.209 1.00 56.47 206 PRO A N 1
ATOM 1752 C CA . PRO A 1 206 ? 7.931 -4.240 16.310 1.00 56.47 206 PRO A CA 1
ATOM 1753 C C . PRO A 1 206 ? 6.904 -4.463 17.428 1.00 56.47 206 PRO A C 1
ATOM 1755 O O . PRO A 1 206 ? 5.745 -4.077 17.304 1.00 56.47 206 PRO A O 1
ATOM 1758 N N . ARG A 1 207 ? 7.303 -5.149 18.505 1.00 58.06 207 ARG A N 1
ATOM 1759 C CA . ARG A 1 207 ? 6.433 -5.422 19.658 1.00 58.06 207 ARG A CA 1
ATOM 1760 C C . ARG A 1 207 ? 6.734 -4.402 20.746 1.00 58.06 207 ARG A C 1
ATOM 1762 O O . ARG A 1 207 ? 7.860 -4.348 21.229 1.00 58.06 207 ARG A O 1
ATOM 1769 N N . HIS A 1 208 ? 5.726 -3.651 21.182 1.00 52.34 208 HIS A N 1
ATOM 1770 C CA . HIS A 1 208 ? 5.838 -2.841 22.404 1.00 52.34 208 HIS A CA 1
ATOM 1771 C C . HIS A 1 208 ? 5.780 -3.687 23.687 1.00 52.34 208 HIS A C 1
ATOM 1773 O O . HIS A 1 208 ? 6.100 -3.191 24.762 1.00 52.34 208 HIS A O 1
ATOM 1779 N N . PHE A 1 209 ? 5.416 -4.971 23.577 1.00 54.19 209 PHE A N 1
ATOM 1780 C CA . PHE A 1 209 ? 5.252 -5.880 24.708 1.00 54.19 209 PHE A CA 1
ATOM 1781 C C . PHE A 1 209 ? 6.108 -7.141 24.548 1.00 54.19 209 PHE A C 1
ATOM 1783 O O . PHE A 1 209 ? 6.128 -7.781 23.494 1.00 54.19 209 PHE A O 1
ATOM 1790 N N . SER A 1 210 ? 6.784 -7.530 25.627 1.00 58.44 210 SER A N 1
ATOM 1791 C CA . SER A 1 210 ? 7.457 -8.824 25.749 1.00 58.44 210 SER A CA 1
ATOM 1792 C C . SER A 1 210 ? 6.455 -9.980 25.634 1.00 58.44 210 SER A C 1
ATOM 1794 O O . SER A 1 210 ? 5.279 -9.848 25.978 1.00 58.44 210 SER A O 1
ATOM 1796 N N . HIS A 1 211 ? 6.928 -11.158 25.217 1.00 54.94 211 HIS A N 1
ATOM 1797 C CA . HIS A 1 211 ? 6.105 -12.375 25.165 1.00 54.94 211 HIS A CA 1
ATOM 1798 C C . HIS A 1 211 ? 5.365 -12.659 26.484 1.00 54.94 211 HIS A C 1
ATOM 1800 O O . HIS A 1 211 ? 4.207 -13.073 26.465 1.00 54.94 211 HIS A O 1
ATOM 1806 N N . LYS A 1 212 ? 6.010 -12.375 27.622 1.00 64.00 212 LYS A N 1
ATOM 1807 C CA . LYS A 1 212 ? 5.431 -12.541 28.958 1.00 64.00 212 LYS A CA 1
ATOM 1808 C C . LYS A 1 212 ? 4.246 -11.598 29.193 1.00 64.00 212 LYS A C 1
ATOM 1810 O O . LYS A 1 212 ? 3.207 -12.029 29.679 1.00 64.00 212 LYS A O 1
ATOM 1815 N N . GLN A 1 213 ? 4.365 -10.333 28.788 1.00 69.69 213 GLN A N 1
ATOM 1816 C CA . GLN A 1 213 ? 3.270 -9.358 28.882 1.00 69.69 213 GLN A CA 1
ATOM 1817 C C . GLN A 1 213 ? 2.079 -9.752 27.997 1.00 69.69 213 GLN A C 1
ATOM 1819 O O . GLN A 1 213 ? 0.934 -9.606 28.416 1.00 69.69 213 GLN A O 1
ATOM 1824 N N . VAL A 1 214 ? 2.329 -10.319 26.811 1.00 65.31 214 VAL A N 1
ATOM 1825 C CA . VAL A 1 214 ? 1.264 -10.816 25.922 1.00 65.31 214 VAL A CA 1
ATOM 1826 C C . VAL A 1 214 ? 0.498 -11.984 26.552 1.00 65.31 214 VAL A C 1
ATOM 1828 O O . VAL A 1 214 ? -0.730 -11.998 26.495 1.00 65.31 214 VAL A O 1
ATOM 1831 N N . GLN A 1 215 ? 1.191 -12.943 27.174 1.00 70.38 215 GLN A N 1
ATOM 1832 C CA . GLN A 1 215 ? 0.553 -14.083 27.851 1.00 70.38 215 GLN A CA 1
ATOM 1833 C C . GLN A 1 215 ? -0.354 -13.629 29.001 1.00 70.38 215 GLN A C 1
ATOM 1835 O O . GLN A 1 215 ? -1.511 -14.044 29.062 1.00 70.38 215 GLN A O 1
ATOM 1840 N N . ILE A 1 216 ? 0.139 -12.714 29.841 1.00 75.00 216 ILE A N 1
ATOM 1841 C CA . ILE A 1 216 ? -0.633 -12.123 30.944 1.00 75.00 216 ILE A CA 1
ATOM 1842 C C . ILE A 1 216 ? -1.898 -11.444 30.404 1.00 75.00 216 ILE A C 1
ATOM 1844 O O . ILE A 1 216 ? -2.995 -11.657 30.916 1.00 75.00 216 ILE A O 1
ATOM 1848 N N . ARG A 1 217 ? -1.777 -10.672 29.319 1.00 73.12 217 ARG A N 1
ATOM 1849 C CA . ARG A 1 217 ? -2.916 -9.967 28.714 1.00 73.12 217 ARG A CA 1
ATOM 1850 C C . ARG A 1 217 ? -3.946 -10.933 28.120 1.00 73.12 217 ARG A C 1
ATOM 1852 O O . ARG A 1 217 ? -5.145 -10.720 28.269 1.00 73.12 217 ARG A O 1
ATOM 1859 N N . GLN A 1 218 ? -3.506 -12.020 27.482 1.00 74.38 218 GLN A N 1
ATOM 1860 C CA . GLN A 1 218 ? -4.399 -13.068 26.963 1.00 74.38 218 GLN A CA 1
ATOM 1861 C C . GLN A 1 218 ? -5.169 -13.788 28.074 1.00 74.38 218 GLN A C 1
ATOM 1863 O O . GLN A 1 218 ? -6.317 -14.186 27.873 1.00 74.38 218 GLN A O 1
ATOM 1868 N N . GLU A 1 219 ? -4.539 -13.987 29.227 1.00 77.69 219 GLU A N 1
ATOM 1869 C CA . GLU A 1 219 ? -5.181 -14.557 30.407 1.00 77.69 219 GLU A CA 1
ATOM 1870 C C . GLU A 1 219 ? -6.212 -13.591 31.000 1.00 77.69 219 GLU A C 1
ATOM 1872 O O . GLU A 1 219 ? -7.366 -13.971 31.177 1.00 77.69 219 GLU A O 1
ATOM 1877 N N . GLN A 1 220 ? -5.858 -12.314 31.167 1.00 79.00 220 GLN A N 1
ATOM 1878 C CA . GLN A 1 220 ? -6.792 -11.268 31.604 1.00 79.00 220 GLN A CA 1
ATOM 1879 C C . GLN A 1 220 ? -8.012 -11.154 30.680 1.00 79.00 220 GLN A C 1
ATOM 1881 O O . GLN A 1 220 ? -9.145 -11.060 31.145 1.00 79.00 220 GLN A O 1
ATOM 1886 N N . MET A 1 221 ? -7.793 -11.202 29.366 1.00 76.06 221 MET A N 1
ATOM 1887 C CA . MET A 1 221 ? -8.851 -11.172 28.355 1.00 76.06 221 MET A CA 1
ATOM 1888 C C . MET A 1 221 ? -9.773 -12.392 28.435 1.00 76.06 221 MET A C 1
ATOM 1890 O O . MET A 1 221 ? -10.993 -12.246 28.351 1.00 76.06 221 MET A O 1
ATOM 1894 N N . ARG A 1 222 ? -9.208 -13.593 28.620 1.00 79.50 222 ARG A N 1
ATOM 1895 C CA . ARG A 1 222 ? -9.993 -14.815 28.848 1.00 79.50 222 ARG A CA 1
ATOM 1896 C C . ARG A 1 222 ? -10.825 -14.709 30.120 1.00 79.50 222 ARG A C 1
ATOM 1898 O O . ARG A 1 222 ? -12.010 -15.020 30.073 1.00 79.50 222 ARG A O 1
ATOM 1905 N N . ASN A 1 223 ? -10.237 -14.215 31.206 1.00 80.69 223 ASN A N 1
ATOM 1906 C CA . ASN A 1 223 ? -10.923 -14.054 32.486 1.00 80.69 223 ASN A CA 1
ATOM 1907 C C . ASN A 1 223 ? -12.073 -13.044 32.380 1.00 80.69 223 ASN A C 1
ATOM 1909 O O . ASN A 1 223 ? -13.192 -13.375 32.758 1.00 80.69 223 ASN A O 1
ATOM 1913 N N . LYS A 1 224 ? -11.851 -11.881 31.751 1.00 79.12 224 LYS A N 1
ATOM 1914 C CA . LYS A 1 224 ? -12.913 -10.895 31.475 1.00 79.12 224 LYS A CA 1
ATOM 1915 C C . LYS A 1 224 ? -14.046 -11.472 30.627 1.00 79.12 224 LYS A C 1
ATOM 1917 O O . LYS A 1 224 ? -15.212 -11.176 30.874 1.00 79.12 224 LYS A O 1
ATOM 1922 N N . LYS A 1 225 ? -13.725 -12.292 29.619 1.00 78.56 225 LYS A N 1
ATOM 1923 C CA . LYS A 1 225 ? -14.742 -12.957 28.793 1.00 78.56 225 LYS A CA 1
ATOM 1924 C C . LYS A 1 225 ? -15.570 -13.942 29.625 1.00 78.56 225 LYS A C 1
ATOM 1926 O O . LYS A 1 225 ? -16.792 -13.911 29.535 1.00 78.56 225 LYS A O 1
ATOM 1931 N N . LEU A 1 226 ? -14.910 -14.741 30.467 1.00 82.12 226 LEU A N 1
ATOM 1932 C CA . LEU A 1 226 ? -15.568 -15.668 31.388 1.00 82.12 226 LEU A CA 1
ATOM 1933 C C . LEU A 1 226 ? -16.480 -14.939 32.384 1.00 82.12 226 LEU A C 1
ATOM 1935 O O . LEU A 1 226 ? -17.586 -15.394 32.650 1.00 82.12 226 LEU A O 1
ATOM 1939 N N . GLU A 1 227 ? -16.034 -13.812 32.940 1.00 81.56 227 GLU A N 1
ATOM 1940 C CA . GLU A 1 227 ? -16.845 -12.989 33.846 1.00 81.56 227 GLU A CA 1
ATOM 1941 C C . GLU A 1 227 ? -18.077 -12.422 33.144 1.00 81.56 227 GLU A C 1
ATOM 1943 O O . GLU A 1 227 ? -19.178 -12.484 33.686 1.00 81.56 227 GLU A O 1
ATOM 1948 N N . LYS A 1 228 ? -17.920 -11.936 31.909 1.00 78.00 228 LYS A N 1
ATOM 1949 C CA . LYS A 1 228 ? -19.035 -11.417 31.113 1.00 78.00 228 LYS A CA 1
ATOM 1950 C C . LYS A 1 228 ? -20.051 -12.510 30.760 1.00 78.00 228 LYS A C 1
ATOM 1952 O O . LYS A 1 228 ? -21.249 -12.266 30.837 1.00 78.00 228 LYS A O 1
ATOM 1957 N N . GLU A 1 229 ? -19.590 -13.717 30.427 1.00 81.00 229 GLU A N 1
ATOM 1958 C CA . GLU A 1 229 ? -20.452 -14.892 30.211 1.00 81.00 229 GLU A CA 1
ATOM 1959 C C . GLU A 1 229 ? -21.184 -15.310 31.497 1.00 81.00 229 GLU A C 1
ATOM 1961 O O . GLU A 1 229 ? -22.375 -15.613 31.451 1.00 81.00 229 GLU A O 1
ATOM 1966 N N . LYS A 1 230 ? -20.512 -15.266 32.656 1.00 81.50 230 LYS A N 1
ATOM 1967 C CA . LYS A 1 230 ? -21.140 -15.529 33.961 1.00 81.50 230 LYS A CA 1
ATOM 1968 C C . LYS A 1 230 ? -22.214 -14.501 34.312 1.00 81.50 230 LYS A C 1
ATOM 1970 O O . LYS A 1 230 ? -23.256 -14.893 34.822 1.00 81.50 230 LYS A O 1
ATOM 1975 N N . LEU A 1 231 ? -21.980 -13.219 34.036 1.00 77.25 231 LEU A N 1
ATOM 1976 C CA . LEU A 1 231 ? -22.962 -12.149 34.250 1.00 77.25 231 LEU A CA 1
ATOM 1977 C C . LEU A 1 231 ? -24.197 -12.338 33.357 1.00 77.25 231 LEU A C 1
ATOM 1979 O O . LEU A 1 231 ? -25.315 -12.326 33.860 1.00 77.25 231 LEU A O 1
ATOM 1983 N N . LEU A 1 232 ? -23.996 -12.627 32.066 1.00 73.44 232 LEU A N 1
ATOM 1984 C CA . LEU A 1 232 ? -25.083 -12.894 31.114 1.00 73.44 232 LEU A CA 1
ATOM 1985 C C . LEU A 1 232 ? -25.923 -14.122 31.500 1.00 73.44 232 LEU A C 1
ATOM 1987 O O . LEU A 1 232 ? -27.148 -14.089 31.402 1.00 73.44 232 LEU A O 1
ATOM 1991 N N . HIS A 1 233 ? -25.283 -15.200 31.961 1.00 68.25 233 HIS A N 1
ATOM 1992 C CA . HIS A 1 233 ? -26.010 -16.371 32.451 1.00 68.25 233 HIS A CA 1
ATOM 1993 C C . HIS A 1 233 ? -26.680 -16.120 33.805 1.00 68.25 233 HIS A C 1
ATOM 1995 O O . HIS A 1 233 ? -27.798 -16.579 34.007 1.00 68.25 233 HIS A O 1
ATOM 2001 N N . GLY A 1 234 ? -26.048 -15.376 34.716 1.00 59.47 234 GLY A N 1
ATOM 2002 C CA . GLY A 1 234 ? -26.628 -15.010 36.011 1.00 59.47 234 GLY A CA 1
ATOM 2003 C C . GLY A 1 234 ? -27.896 -14.160 35.885 1.00 59.47 234 GLY A C 1
ATOM 2004 O O . GLY A 1 234 ? -28.853 -14.385 36.621 1.00 59.47 234 GLY A O 1
ATOM 2005 N N . GLU A 1 235 ? -27.948 -13.248 34.912 1.00 55.38 235 GLU A N 1
ATOM 2006 C CA . GLU A 1 235 ? -29.139 -12.439 34.619 1.00 55.38 235 GLU A CA 1
ATOM 2007 C C . GLU A 1 235 ? -30.294 -13.274 34.035 1.00 55.38 235 GLU A C 1
ATOM 2009 O O . GLU A 1 235 ? -31.452 -13.030 34.370 1.00 55.38 235 GLU A O 1
ATOM 2014 N N . GLN A 1 236 ? -30.016 -14.317 33.241 1.00 50.94 236 GLN A N 1
ATOM 2015 C CA . GLN A 1 236 ? -31.059 -15.217 32.718 1.00 50.94 236 GLN A CA 1
ATOM 2016 C C . GLN A 1 236 ? -31.776 -16.020 33.816 1.00 50.94 236 GLN A C 1
ATOM 2018 O O . GLN A 1 236 ? -32.969 -16.292 33.683 1.00 50.94 236 GLN A O 1
ATOM 2023 N N . TYR A 1 237 ? -31.091 -16.366 34.911 1.00 52.28 237 TYR A N 1
ATOM 2024 C CA . TYR A 1 237 ? -31.717 -17.062 36.043 1.00 52.28 237 TYR A CA 1
ATOM 2025 C C . TYR A 1 237 ? -32.556 -16.140 36.938 1.00 52.28 237 TYR A C 1
ATOM 2027 O O . TYR A 1 237 ? -33.444 -16.628 37.630 1.00 52.28 237 TYR A O 1
ATOM 2035 N N . PHE A 1 238 ? -32.336 -14.821 36.896 1.00 52.31 238 PHE A N 1
ATOM 2036 C CA . PHE A 1 238 ? -33.177 -13.853 37.610 1.00 52.31 238 PHE A CA 1
ATOM 2037 C C . PHE A 1 238 ? -34.515 -13.577 36.903 1.00 52.31 238 PHE A C 1
ATOM 2039 O O . PHE A 1 238 ? -35.489 -13.245 37.570 1.00 52.31 238 PHE A O 1
ATOM 2046 N N . TYR A 1 239 ? -34.600 -13.756 35.578 1.00 50.28 239 TYR A N 1
ATOM 2047 C CA . TYR A 1 239 ? -35.832 -13.521 34.803 1.00 50.28 239 TYR A CA 1
ATOM 2048 C C . TYR A 1 239 ? -36.740 -14.752 34.630 1.00 50.28 239 TYR A C 1
ATOM 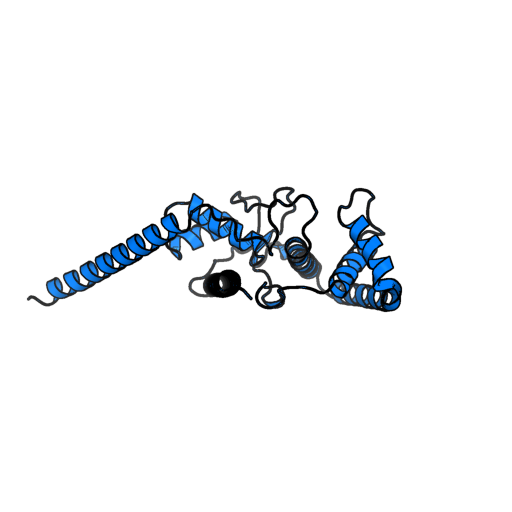2050 O O . TYR A 1 239 ? -37.865 -14.607 34.162 1.00 50.28 239 TYR A O 1
ATOM 2058 N N . LEU A 1 240 ? -36.283 -15.951 35.005 1.00 51.47 240 LEU A N 1
ATOM 2059 C CA . LEU A 1 240 ? -37.063 -17.200 34.937 1.00 51.47 240 LEU A CA 1
ATOM 2060 C C . LEU A 1 240 ? -37.560 -17.685 36.312 1.00 51.47 240 LEU A C 1
ATOM 2062 O O . LEU A 1 240 ? -38.111 -18.777 36.417 1.00 51.47 240 LEU A O 1
ATOM 2066 N N . GLY A 1 241 ? -37.349 -16.887 37.361 1.00 53.03 241 GLY A N 1
ATOM 2067 C CA . GLY A 1 241 ? -37.796 -17.163 38.724 1.00 53.03 241 GLY A CA 1
ATOM 2068 C C . GLY A 1 241 ? -38.964 -16.277 39.153 1.00 53.03 241 GLY A C 1
ATOM 2069 O O . GLY A 1 241 ? -38.799 -15.514 40.098 1.00 53.03 241 GLY A O 1
ATOM 2070 N N . TYR A 1 242 ? -40.106 -16.372 38.465 1.00 41.25 242 TYR A N 1
ATOM 2071 C CA . TYR A 1 242 ? -41.433 -15.963 38.951 1.00 41.25 242 TYR A CA 1
ATOM 2072 C C . TYR A 1 242 ? -42.505 -16.887 38.376 1.00 41.25 242 TYR A C 1
ATOM 2074 O O . TYR A 1 242 ? -42.465 -17.132 37.149 1.00 41.25 242 TYR A O 1
#

Foldseek 3Di:
DDPVVVVLVVVVVVVLVVLVVVLVQLPDPVLHQDQDDDPDLLCVQKDALQSQLVSCVVPPPDDDSVRSQVVVQVCLLQQQKFWLDDDPDSGDDRDPVIIMHGADPCLGCVNPVADDLLVVLLLVLLVCVVVVHDDPPDLCNVVNVVSCVVCVVCVVVSNVSSVVVVVVLVVDDPSVSSVVNRSVVSSCCQNPNRPPDPDHPPHRPPDPDDPVRVVVVVVVVVVVVVVVVVVVVVVVVVVVPD

pLDDT: mean 84.61, std 14.49, range [41.25, 98.56]

Secondary structure (DSSP, 8-state):
--HHHHHHHHHHHHHHHHHHHHHHHHT-TTTSPPPPP-SSGGGTT-EEHHHHHHHHHHHS--SSHHHHHHHHHHHHHTTSEEESS--S--S---STT-EEEEPPGGGSTTT-SS--HHHHHHHHHHHHHHHTS--TT-TTHHHHHHHHHHTTTTHHHHHHHHHHHHHHHTTS-HHHHHHHHHHHHHHHHHHS--TT-S--TTSPP--SS-HHHHHHHHHHHHHHHHHHHHHHHHHHHHHS--

Organism: Trichobilharzia regenti (NCBI:txid157069)

Radius of gyration: 22.26 Å; chains: 1; bounding box: 65×41×62 Å